Protein AF-A0A0G1G5S0-F1 (afdb_monomer_lite)

Structure (mmCIF, N/CA/C/O backbone):
data_AF-A0A0G1G5S0-F1
#
_entry.id   AF-A0A0G1G5S0-F1
#
loop_
_atom_site.group_PDB
_atom_site.id
_atom_site.type_symbol
_atom_site.label_atom_id
_atom_site.label_alt_id
_atom_site.label_comp_id
_atom_site.label_asym_id
_atom_site.label_entity_id
_atom_site.label_seq_id
_atom_site.pdbx_PDB_ins_code
_atom_site.Cartn_x
_atom_site.Cartn_y
_atom_site.Cartn_z
_atom_site.occupancy
_atom_site.B_iso_or_equiv
_atom_site.auth_seq_id
_atom_site.auth_comp_id
_atom_site.auth_asym_id
_atom_site.auth_atom_id
_atom_site.pdbx_PDB_model_num
ATOM 1 N N . MET A 1 1 ? -35.849 -24.603 36.287 1.00 41.34 1 MET A N 1
ATOM 2 C CA . MET A 1 1 ? -35.780 -24.611 34.812 1.00 41.34 1 MET A CA 1
ATOM 3 C C . MET A 1 1 ? -34.800 -23.533 34.428 1.00 41.34 1 MET A C 1
ATOM 5 O O . MET A 1 1 ? -35.128 -22.355 34.501 1.00 41.34 1 MET A O 1
ATOM 9 N N . ASP A 1 2 ? -33.572 -23.962 34.174 1.00 37.56 2 ASP A N 1
ATOM 10 C CA . ASP A 1 2 ? -32.436 -23.097 33.902 1.00 37.56 2 ASP A CA 1
ATOM 11 C C . ASP A 1 2 ? -32.645 -22.363 32.582 1.00 37.56 2 ASP A C 1
ATOM 13 O O . ASP A 1 2 ? -32.842 -22.968 31.527 1.00 37.56 2 ASP A O 1
ATOM 17 N N . THR A 1 3 ? -32.636 -21.037 32.652 1.00 40.44 3 THR A N 1
ATOM 18 C CA . THR A 1 3 ? -32.554 -20.186 31.474 1.00 40.44 3 THR A CA 1
ATOM 19 C C . THR A 1 3 ? -31.203 -20.450 30.804 1.00 40.44 3 THR A C 1
ATOM 21 O O . THR A 1 3 ? -30.165 -20.325 31.459 1.00 40.44 3 THR A O 1
ATOM 24 N N . PRO A 1 4 ? -31.161 -20.836 29.517 1.00 46.16 4 PRO A N 1
ATOM 25 C CA . PRO A 1 4 ? -29.892 -21.026 28.840 1.00 46.16 4 PRO A CA 1
ATOM 26 C C . PRO A 1 4 ? -29.167 -19.680 28.802 1.00 46.16 4 PRO A C 1
ATOM 28 O O . PRO A 1 4 ? -29.681 -18.672 28.311 1.00 46.16 4 PRO A O 1
ATOM 31 N N . SER A 1 5 ? -27.978 -19.671 29.394 1.00 41.88 5 SER A N 1
ATOM 32 C CA . SER A 1 5 ? -27.104 -18.517 29.499 1.00 41.88 5 SER A CA 1
ATOM 33 C C . SER A 1 5 ? -26.796 -17.954 28.109 1.00 41.88 5 SER A C 1
ATOM 35 O O . SER A 1 5 ? -26.302 -18.647 27.217 1.00 41.88 5 SER A O 1
ATOM 37 N N . LEU A 1 6 ? -27.086 -16.662 27.930 1.00 38.62 6 LEU A N 1
ATOM 38 C CA . LEU A 1 6 ? -26.671 -15.852 26.786 1.00 38.62 6 LEU A CA 1
ATOM 39 C C . LEU A 1 6 ? -25.139 -15.790 26.730 1.00 38.62 6 LEU A C 1
ATOM 41 O O . LEU A 1 6 ? -24.506 -14.825 27.157 1.00 38.62 6 LEU A O 1
ATOM 45 N N . THR A 1 7 ? -24.523 -16.813 26.151 1.00 39.72 7 THR A N 1
ATOM 46 C CA . THR A 1 7 ? -23.168 -16.722 25.615 1.00 39.72 7 THR A CA 1
ATOM 47 C C . THR A 1 7 ? -23.240 -15.869 24.348 1.00 39.72 7 THR A C 1
ATOM 49 O O . THR A 1 7 ? -23.314 -16.356 23.225 1.00 39.72 7 THR A O 1
ATOM 52 N N . HIS A 1 8 ? -23.272 -14.544 24.534 1.00 40.69 8 HIS A N 1
ATOM 53 C CA . HIS A 1 8 ? -23.172 -13.539 23.475 1.00 40.69 8 HIS A CA 1
ATOM 54 C C . HIS A 1 8 ? -21.821 -13.692 22.755 1.00 40.69 8 HIS A C 1
ATOM 56 O O . HIS A 1 8 ? -20.843 -12.990 23.034 1.00 40.69 8 HIS A O 1
ATOM 62 N N . HIS A 1 9 ? -21.721 -14.644 21.830 1.00 44.31 9 HIS A N 1
ATOM 63 C CA . HIS A 1 9 ? -20.516 -14.786 21.043 1.00 44.31 9 HIS A CA 1
ATOM 64 C C . HIS A 1 9 ? -20.384 -13.574 20.115 1.00 44.31 9 HIS A C 1
ATOM 66 O O . HIS A 1 9 ? -21.213 -13.320 19.244 1.00 44.31 9 HIS A O 1
ATOM 72 N N . LYS A 1 10 ? -19.284 -12.844 20.316 1.00 57.44 10 LYS A N 1
ATOM 73 C CA . LYS A 1 10 ? -18.665 -11.851 19.425 1.00 57.44 10 LYS A CA 1
ATOM 74 C C . LYS A 1 10 ? -18.305 -12.467 18.056 1.00 57.44 10 LYS A C 1
ATOM 76 O O . LYS A 1 10 ? -17.135 -12.458 17.670 1.00 57.44 10 LYS A O 1
ATOM 81 N N . GLN A 1 11 ? -19.246 -13.087 17.352 1.00 66.56 11 GLN A N 1
ATOM 82 C CA . GLN A 1 11 ? -18.941 -13.798 16.114 1.00 66.56 11 GLN A CA 1
ATOM 83 C C . GLN A 1 11 ? -18.813 -12.793 14.975 1.00 66.56 11 GLN A C 1
ATOM 85 O O . GLN A 1 11 ? -19.792 -12.220 14.514 1.00 66.56 11 GLN A O 1
ATOM 90 N N . VAL A 1 12 ? -17.570 -12.563 14.561 1.00 77.94 12 VAL A N 1
ATOM 91 C CA . VAL A 1 12 ? -17.239 -11.932 13.279 1.00 77.94 12 VAL A CA 1
ATOM 92 C C . VAL A 1 12 ? -17.608 -12.922 12.171 1.00 77.94 12 VAL A C 1
ATOM 94 O O . VAL A 1 12 ? -17.385 -14.124 12.356 1.00 77.94 12 VAL A O 1
ATOM 97 N N . ILE A 1 13 ? -18.117 -12.445 11.030 1.00 84.06 13 ILE A N 1
ATOM 98 C CA . ILE A 1 13 ? -18.556 -13.287 9.899 1.00 84.06 13 ILE A CA 1
ATOM 99 C C . ILE A 1 13 ? -17.544 -14.415 9.612 1.00 84.06 13 ILE A C 1
ATOM 101 O O . ILE A 1 13 ? -16.327 -14.160 9.584 1.00 84.06 13 ILE A O 1
ATOM 105 N N . PRO A 1 14 ? -18.005 -15.666 9.397 1.00 90.12 14 PRO A N 1
ATOM 106 C CA . PRO A 1 14 ? -17.136 -16.778 9.032 1.00 90.12 14 PRO A CA 1
ATOM 107 C C . PRO A 1 14 ? -16.301 -16.464 7.793 1.00 90.12 14 PRO A C 1
ATOM 109 O O . PRO A 1 14 ? -16.791 -15.865 6.837 1.00 90.12 14 PRO A O 1
ATOM 112 N N . VAL A 1 15 ? -15.044 -16.908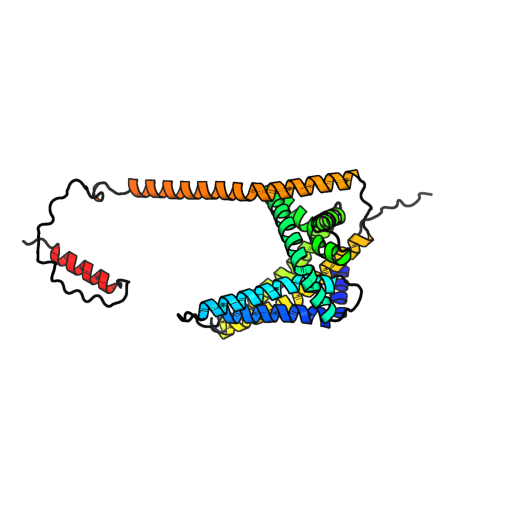 7.791 1.00 90.31 15 VAL A N 1
ATOM 113 C CA . VAL A 1 15 ? -14.072 -16.579 6.739 1.00 90.31 15 VAL A CA 1
ATOM 114 C C . VAL A 1 15 ? -14.618 -16.898 5.343 1.00 90.31 15 VAL A C 1
ATOM 116 O O . VAL A 1 15 ? -14.665 -16.011 4.501 1.00 90.31 15 VAL A O 1
ATOM 119 N N . GLY A 1 16 ? -15.119 -18.114 5.100 1.00 88.69 16 GLY A N 1
ATOM 120 C CA . GLY A 1 16 ? -15.645 -18.490 3.779 1.00 88.69 16 GLY A CA 1
ATOM 121 C C . GLY A 1 16 ? -16.805 -17.605 3.303 1.00 88.69 16 GLY A C 1
ATOM 122 O O . GLY A 1 16 ? -16.865 -17.217 2.135 1.00 88.69 16 GLY A O 1
ATOM 123 N N . THR A 1 17 ? -17.691 -17.208 4.220 1.00 92.50 17 THR A N 1
ATOM 124 C CA . THR A 1 17 ? -18.787 -16.279 3.922 1.00 92.50 17 THR A CA 1
ATOM 125 C C . THR A 1 17 ? -18.252 -14.895 3.569 1.00 92.50 17 THR A C 1
ATOM 127 O O . THR A 1 17 ? -18.734 -14.293 2.613 1.00 92.50 17 THR A O 1
ATOM 130 N N . LEU A 1 18 ? -17.222 -14.415 4.271 1.00 93.88 18 LEU A N 1
ATOM 131 C CA . LEU A 1 18 ? -16.607 -13.114 4.008 1.00 93.88 18 LEU A CA 1
ATOM 132 C C . LEU A 1 18 ? -16.014 -13.037 2.592 1.00 93.88 18 LEU A C 1
ATOM 134 O O . LEU A 1 18 ? -16.297 -12.081 1.875 1.00 93.88 18 LEU A O 1
ATOM 138 N N . PHE A 1 19 ? -15.288 -14.069 2.145 1.00 95.00 19 PHE A N 1
ATOM 139 C CA . PHE A 1 19 ? -14.775 -14.153 0.766 1.00 95.00 19 PHE A CA 1
ATOM 140 C C . PHE A 1 19 ? -15.915 -14.127 -0.265 1.00 95.00 19 PHE A C 1
ATOM 142 O O . PHE A 1 19 ? -15.880 -13.366 -1.233 1.00 95.00 19 PHE A O 1
ATOM 149 N N . LYS A 1 20 ? -16.975 -14.914 -0.035 1.00 95.75 20 LYS A N 1
ATOM 150 C CA . LYS A 1 20 ? -18.129 -14.998 -0.945 1.00 95.75 20 LYS A CA 1
ATOM 151 C C . LYS A 1 20 ? -18.891 -13.674 -1.048 1.00 95.75 20 LYS A C 1
ATOM 153 O O . LYS A 1 20 ? -19.312 -13.288 -2.140 1.00 95.75 20 LYS A O 1
ATOM 158 N N . VAL A 1 21 ? -19.089 -12.988 0.076 1.00 94.81 21 VAL A N 1
ATOM 159 C CA . VAL A 1 21 ? -19.785 -11.695 0.121 1.00 94.81 21 VAL A CA 1
ATOM 160 C C . VAL A 1 21 ? -18.918 -10.600 -0.507 1.00 94.81 21 VAL A C 1
ATOM 162 O O . VAL A 1 21 ? -19.424 -9.850 -1.340 1.00 94.81 21 VAL A O 1
ATOM 165 N N . ALA A 1 22 ? -17.613 -10.570 -0.221 1.00 95.69 22 ALA A N 1
ATOM 166 C CA . ALA A 1 22 ? -16.672 -9.639 -0.847 1.00 95.69 22 ALA A CA 1
ATOM 167 C C . ALA A 1 22 ? -16.634 -9.798 -2.376 1.00 95.69 22 ALA A C 1
ATOM 169 O O . ALA A 1 22 ? -16.747 -8.812 -3.108 1.00 95.69 22 ALA A O 1
ATOM 170 N N . TYR A 1 23 ? -16.572 -11.040 -2.870 1.00 96.44 23 TYR A N 1
ATOM 171 C CA . TYR A 1 23 ? -16.649 -11.334 -4.303 1.00 96.44 23 TYR A CA 1
ATOM 172 C C . TYR A 1 23 ? -17.975 -10.868 -4.914 1.00 96.44 23 TYR A C 1
ATOM 174 O O . TYR A 1 23 ? -17.988 -10.248 -5.977 1.00 96.44 23 TYR A O 1
ATOM 182 N N . ARG A 1 24 ? -19.103 -11.113 -4.232 1.00 95.88 24 ARG A N 1
ATOM 183 C CA . ARG A 1 24 ? -20.420 -10.643 -4.682 1.00 95.88 24 ARG A CA 1
ATOM 184 C C . ARG A 1 24 ? -20.469 -9.119 -4.772 1.00 95.88 24 ARG A C 1
ATOM 186 O O . ARG A 1 24 ? -20.963 -8.599 -5.769 1.00 95.88 24 ARG A O 1
ATOM 193 N N . ARG A 1 25 ? -19.937 -8.406 -3.775 1.00 95.00 25 ARG A N 1
ATOM 194 C CA . ARG A 1 25 ? -19.854 -6.940 -3.790 1.00 95.00 25 ARG A CA 1
ATOM 195 C C . ARG A 1 25 ? -19.022 -6.444 -4.970 1.00 95.00 25 ARG A C 1
ATOM 197 O O . ARG A 1 25 ? -19.488 -5.579 -5.709 1.00 95.00 25 ARG A O 1
ATOM 204 N N . MET A 1 26 ? -17.845 -7.030 -5.189 1.00 95.88 26 MET A N 1
ATOM 205 C CA . MET A 1 26 ? -16.991 -6.701 -6.331 1.00 95.88 26 MET A CA 1
ATOM 206 C C . MET A 1 26 ? -17.716 -6.950 -7.659 1.00 95.88 26 MET A C 1
ATOM 208 O O . MET A 1 26 ? -17.728 -6.072 -8.515 1.00 95.88 26 MET A O 1
ATOM 212 N N . LYS A 1 27 ? -18.382 -8.103 -7.816 1.00 95.62 27 LYS A N 1
ATOM 213 C CA . LYS A 1 27 ? -19.147 -8.451 -9.025 1.00 95.62 27 LYS A CA 1
ATOM 214 C C . LYS A 1 27 ? -20.281 -7.461 -9.290 1.00 95.62 27 LYS A C 1
ATOM 216 O O . LYS A 1 27 ? -20.438 -7.001 -10.417 1.00 95.62 27 LYS A O 1
ATOM 221 N N . ASN A 1 28 ? -21.034 -7.092 -8.256 1.00 94.19 28 ASN A N 1
ATOM 222 C CA . ASN A 1 28 ? -22.139 -6.138 -8.373 1.00 94.19 28 ASN A CA 1
ATOM 223 C C . ASN A 1 28 ? -21.665 -4.739 -8.800 1.00 94.19 28 ASN A C 1
ATOM 225 O O . ASN A 1 28 ? -22.429 -3.988 -9.399 1.00 94.19 28 ASN A O 1
ATOM 229 N N . ARG A 1 29 ? -20.398 -4.404 -8.531 1.00 94.00 29 ARG A N 1
ATOM 230 C CA . ARG A 1 29 ? -19.788 -3.096 -8.823 1.00 94.00 29 ARG A CA 1
ATOM 231 C C . ARG A 1 29 ? -18.631 -3.175 -9.804 1.00 94.00 29 ARG A C 1
ATOM 233 O O . ARG A 1 29 ? -17.824 -2.249 -9.883 1.00 94.00 29 ARG A O 1
ATOM 240 N N . ALA A 1 30 ? -18.581 -4.261 -10.572 1.00 94.31 30 ALA A N 1
ATOM 241 C CA . ALA A 1 30 ? -17.471 -4.581 -11.451 1.00 94.31 30 ALA A CA 1
ATOM 242 C C . ALA A 1 30 ? -17.162 -3.412 -12.393 1.00 94.31 30 ALA A C 1
ATOM 244 O O . ALA A 1 30 ? -16.024 -2.970 -12.459 1.00 94.31 30 ALA A O 1
ATOM 245 N N . LYS A 1 31 ? -18.183 -2.834 -13.038 1.00 94.31 31 LYS A N 1
ATOM 246 C CA . LYS A 1 31 ? -18.001 -1.729 -13.995 1.00 94.31 31 LYS A CA 1
ATOM 247 C C . LYS A 1 31 ? -17.217 -0.556 -13.399 1.00 94.31 31 LYS A C 1
ATOM 249 O O . LYS A 1 31 ? -16.221 -0.138 -13.973 1.00 94.31 31 LYS A O 1
ATOM 254 N N . THR A 1 32 ? -17.640 -0.046 -12.243 1.00 95.19 32 THR A N 1
ATOM 255 C CA . THR A 1 32 ? -17.003 1.122 -11.618 1.00 95.19 32 THR A CA 1
ATOM 256 C C . THR A 1 32 ? -15.635 0.775 -11.029 1.00 95.19 32 THR A C 1
ATOM 258 O O . THR A 1 32 ? -14.676 1.516 -11.235 1.00 95.19 32 THR A O 1
ATOM 261 N N . LEU A 1 33 ? -15.525 -0.357 -10.329 1.00 96.12 33 LEU A N 1
ATOM 262 C CA . LEU A 1 33 ? -14.285 -0.760 -9.663 1.00 96.12 33 LEU A CA 1
ATOM 263 C C . LEU A 1 33 ? -13.186 -1.150 -10.661 1.00 96.12 33 LEU A C 1
ATOM 265 O O . LEU A 1 33 ? -12.059 -0.679 -10.524 1.00 96.12 33 LEU A O 1
ATOM 269 N N . PHE A 1 34 ? -13.510 -1.944 -11.687 1.00 96.56 34 PHE A N 1
ATOM 270 C CA . PHE A 1 34 ? -12.554 -2.323 -12.730 1.00 96.56 34 PHE A CA 1
ATOM 271 C C . PHE A 1 34 ? -12.207 -1.163 -13.661 1.00 96.56 34 PHE A C 1
ATOM 273 O O . PHE A 1 34 ? -11.095 -1.141 -14.169 1.00 96.56 34 PHE A O 1
ATOM 280 N N . ALA A 1 35 ? -13.085 -0.172 -13.855 1.00 96.88 35 ALA A N 1
ATOM 281 C CA . ALA A 1 35 ? -12.713 1.035 -14.596 1.00 96.88 35 ALA A CA 1
ATOM 282 C C . ALA A 1 35 ? -11.607 1.822 -13.871 1.00 96.88 35 ALA A C 1
ATOM 284 O O . ALA A 1 35 ? -10.605 2.182 -14.480 1.00 96.88 35 ALA A O 1
ATOM 285 N N . ILE A 1 36 ? -11.747 2.044 -12.558 1.00 97.25 36 ILE A N 1
ATOM 286 C CA . ILE A 1 36 ? -10.732 2.753 -11.758 1.00 97.25 36 ILE A CA 1
ATOM 287 C C . ILE A 1 36 ? -9.447 1.923 -11.653 1.00 97.25 36 ILE A C 1
ATOM 289 O O . ILE A 1 36 ? -8.356 2.438 -11.899 1.00 97.25 36 ILE A O 1
ATOM 293 N N . ALA A 1 37 ? -9.571 0.633 -11.327 1.00 97.25 37 ALA A N 1
ATOM 294 C CA . ALA A 1 37 ? -8.426 -0.268 -11.239 1.00 97.25 37 ALA A CA 1
ATOM 295 C C . ALA A 1 37 ? -7.729 -0.447 -12.600 1.00 97.25 37 ALA A C 1
ATOM 297 O O . ALA A 1 37 ? -6.510 -0.558 -12.639 1.00 97.25 37 ALA A O 1
ATOM 298 N N . GLY A 1 38 ? -8.474 -0.401 -13.708 1.00 97.62 38 GLY A N 1
ATOM 299 C CA . GLY A 1 38 ? -7.955 -0.447 -15.075 1.00 97.62 38 GLY A CA 1
ATOM 300 C C . GLY A 1 38 ? -7.120 0.766 -15.442 1.00 97.62 38 GLY A C 1
ATOM 301 O O . GLY A 1 38 ? -6.047 0.600 -16.008 1.00 97.62 38 GLY A O 1
ATOM 302 N N . ILE A 1 39 ? -7.548 1.970 -15.052 1.00 97.69 39 ILE A N 1
ATOM 303 C CA . ILE A 1 39 ? -6.744 3.187 -15.241 1.00 97.69 39 ILE A CA 1
ATOM 304 C C . ILE A 1 39 ? -5.422 3.078 -14.468 1.00 97.69 39 ILE A C 1
ATOM 306 O O . ILE A 1 39 ? -4.366 3.392 -15.013 1.00 97.69 39 ILE A O 1
ATOM 310 N N . TYR A 1 40 ? -5.459 2.592 -13.224 1.00 97.44 40 TYR A N 1
ATOM 311 C CA . TYR A 1 40 ? -4.245 2.408 -12.426 1.00 97.44 40 TYR A CA 1
ATOM 312 C C . TYR A 1 40 ? -3.327 1.308 -12.982 1.00 97.44 40 TYR A C 1
ATOM 314 O O . TYR A 1 40 ? -2.123 1.521 -13.108 1.00 97.44 40 TYR A O 1
ATOM 322 N N . ALA A 1 41 ? -3.887 0.161 -13.371 1.00 97.50 41 ALA A N 1
ATOM 323 C CA . ALA A 1 41 ? -3.142 -0.936 -13.980 1.00 97.50 41 ALA A CA 1
ATOM 324 C C . ALA A 1 41 ? -2.490 -0.512 -15.302 1.00 97.50 41 ALA A C 1
ATOM 326 O O . ALA A 1 41 ? -1.317 -0.799 -15.519 1.00 97.50 41 ALA A O 1
ATOM 327 N N . LEU A 1 42 ? -3.214 0.223 -16.153 1.00 97.56 42 LEU A N 1
ATOM 328 C CA . LEU A 1 42 ? -2.674 0.770 -17.395 1.00 97.56 42 LEU A CA 1
ATOM 329 C C . LEU A 1 42 ? -1.523 1.741 -17.119 1.00 97.56 42 LEU A C 1
ATOM 331 O O . LEU A 1 42 ? -0.480 1.632 -17.754 1.00 97.56 42 LEU A O 1
ATOM 335 N N . ALA A 1 43 ? -1.681 2.650 -16.153 1.00 97.19 43 ALA A N 1
ATOM 336 C CA . ALA A 1 43 ? -0.618 3.573 -15.765 1.00 97.19 43 ALA A CA 1
ATOM 337 C C . ALA A 1 43 ? 0.639 2.834 -15.283 1.00 97.19 43 ALA A C 1
ATOM 339 O O . ALA A 1 43 ? 1.744 3.227 -15.645 1.00 97.19 43 ALA A O 1
ATOM 340 N N . LEU A 1 44 ? 0.479 1.748 -14.518 1.00 96.12 44 LEU A N 1
ATOM 341 C CA . LEU A 1 44 ? 1.604 0.927 -14.073 1.00 96.12 44 LEU A CA 1
ATOM 342 C C . LEU A 1 44 ? 2.269 0.166 -15.229 1.00 96.12 44 LEU A C 1
ATOM 344 O O . LEU A 1 44 ? 3.494 0.124 -15.288 1.00 96.12 44 LEU A O 1
ATOM 348 N N . ILE A 1 45 ? 1.489 -0.419 -16.144 1.00 95.94 45 ILE A N 1
ATOM 349 C CA . ILE A 1 45 ? 2.029 -1.118 -17.322 1.00 95.94 45 ILE A CA 1
ATOM 350 C C . ILE A 1 45 ? 2.844 -0.141 -18.169 1.00 95.94 45 ILE A C 1
ATOM 352 O O . ILE A 1 45 ? 3.982 -0.437 -18.521 1.00 95.94 45 ILE A O 1
ATOM 356 N N . LEU A 1 46 ? 2.283 1.037 -18.461 1.00 95.69 46 LEU A N 1
ATOM 357 C CA . LEU A 1 46 ? 2.985 2.078 -19.206 1.00 95.69 46 LEU A CA 1
ATOM 358 C C . LEU A 1 46 ? 4.254 2.510 -18.471 1.00 95.69 46 LEU A C 1
ATOM 360 O O . LEU A 1 46 ? 5.305 2.588 -19.095 1.00 95.69 46 LEU A O 1
ATOM 364 N N . PHE A 1 47 ? 4.182 2.722 -17.156 1.00 95.62 47 PHE A N 1
ATOM 365 C CA . PHE A 1 47 ? 5.352 3.050 -16.347 1.00 95.62 47 PHE A CA 1
ATOM 366 C C . PHE A 1 47 ? 6.458 1.992 -16.486 1.00 95.62 47 PHE A C 1
ATOM 368 O O . PHE A 1 47 ? 7.570 2.348 -16.861 1.00 95.62 47 PHE A O 1
ATOM 375 N N . GLY A 1 48 ? 6.146 0.707 -16.286 1.00 93.75 48 GLY A N 1
ATOM 376 C CA . GLY A 1 48 ? 7.127 -0.380 -16.394 1.00 93.75 48 GLY A CA 1
ATOM 377 C C . GLY A 1 48 ? 7.721 -0.531 -17.798 1.00 93.75 48 GLY A C 1
ATOM 378 O O . GLY A 1 48 ? 8.926 -0.714 -17.948 1.00 93.75 48 GLY A O 1
ATOM 379 N N . ILE A 1 49 ? 6.908 -0.377 -18.850 1.00 93.06 49 ILE A N 1
ATOM 380 C CA . ILE A 1 49 ? 7.414 -0.370 -20.232 1.00 93.06 49 ILE A CA 1
ATOM 381 C C . ILE A 1 49 ? 8.392 0.799 -20.421 1.00 93.06 49 ILE A C 1
ATOM 383 O O . ILE A 1 49 ? 9.495 0.617 -20.932 1.00 93.06 49 ILE A O 1
ATOM 387 N N . PHE A 1 50 ? 8.036 2.003 -19.982 1.00 93.38 50 PHE A N 1
ATOM 388 C CA . PHE A 1 50 ? 8.906 3.162 -20.157 1.00 93.38 50 PHE A CA 1
ATOM 389 C C . PHE A 1 50 ? 10.217 3.072 -19.366 1.00 93.38 50 PHE A C 1
ATOM 391 O O . PHE A 1 50 ? 11.235 3.534 -19.873 1.00 93.38 50 PHE A O 1
ATOM 398 N N . THR A 1 51 ? 10.223 2.491 -18.161 1.00 91.44 51 THR A N 1
ATOM 399 C CA . THR A 1 51 ? 11.444 2.400 -17.341 1.00 91.44 51 THR A CA 1
ATOM 400 C C . THR A 1 51 ? 12.366 1.256 -17.742 1.00 91.44 51 THR A C 1
ATOM 402 O O . THR A 1 51 ? 13.586 1.415 -17.667 1.00 91.44 51 THR A O 1
ATOM 405 N N . ASP A 1 52 ? 11.802 0.121 -18.167 1.00 90.44 52 ASP A N 1
ATOM 406 C CA . ASP A 1 52 ? 12.562 -1.131 -18.268 1.00 90.44 52 ASP A CA 1
ATOM 407 C C . ASP A 1 52 ? 12.789 -1.587 -19.714 1.00 90.44 52 ASP A C 1
ATOM 409 O O . ASP A 1 52 ? 13.736 -2.340 -19.981 1.00 90.44 52 ASP A O 1
ATOM 413 N N . VAL A 1 53 ? 11.925 -1.161 -20.644 1.00 89.06 53 VAL A N 1
ATOM 414 C CA . VAL A 1 53 ? 11.946 -1.589 -22.053 1.00 89.06 53 VAL A CA 1
ATOM 415 C C . VAL A 1 53 ? 12.598 -0.555 -22.958 1.00 89.06 53 VAL A C 1
ATOM 417 O O . VAL A 1 53 ? 13.355 -0.925 -23.855 1.00 89.06 53 VAL A O 1
ATOM 420 N N . ILE A 1 54 ? 12.297 0.727 -22.757 1.00 87.69 54 ILE A N 1
ATOM 421 C CA . ILE A 1 54 ? 12.832 1.778 -23.621 1.00 87.69 54 ILE A CA 1
ATOM 422 C C . ILE A 1 54 ? 14.329 1.950 -23.322 1.00 87.69 54 ILE A C 1
ATOM 424 O O . ILE A 1 54 ? 14.691 2.186 -22.166 1.00 87.69 54 ILE A O 1
ATOM 428 N N . PRO A 1 55 ? 15.215 1.840 -24.333 1.00 87.00 55 PRO A N 1
ATOM 429 C CA . PRO A 1 55 ? 16.642 2.039 -24.134 1.00 87.00 55 PRO A CA 1
ATOM 430 C C . PRO A 1 55 ? 16.914 3.424 -23.553 1.00 87.00 55 PRO A C 1
ATOM 432 O O . PRO A 1 55 ? 16.394 4.432 -24.041 1.00 87.00 55 PRO A O 1
ATOM 435 N N . LYS A 1 56 ? 17.760 3.480 -22.524 1.00 90.25 56 LYS A N 1
ATOM 436 C CA . LYS A 1 56 ? 18.220 4.748 -21.959 1.00 90.25 56 LYS A CA 1
ATOM 437 C C . LYS A 1 56 ? 19.074 5.443 -23.015 1.00 90.25 56 LYS A C 1
ATOM 439 O O . LYS A 1 56 ? 20.115 4.922 -23.404 1.00 90.25 56 LYS A O 1
ATOM 444 N N . THR A 1 57 ? 18.620 6.593 -23.500 1.00 89.81 57 THR A N 1
ATOM 445 C CA . THR A 1 57 ? 19.410 7.430 -24.409 1.00 89.81 57 THR A CA 1
ATOM 446 C C . THR A 1 57 ? 20.125 8.511 -23.605 1.00 89.81 57 THR A C 1
ATOM 448 O O . THR A 1 57 ? 19.586 9.012 -22.621 1.00 89.81 57 THR A O 1
ATOM 451 N N . ASN A 1 58 ? 21.307 8.937 -24.055 1.00 85.19 58 ASN A N 1
ATOM 452 C CA . ASN A 1 58 ? 22.046 10.053 -23.441 1.00 85.19 58 ASN A CA 1
ATOM 453 C C . ASN A 1 58 ? 21.435 11.429 -23.773 1.00 85.19 58 ASN A C 1
ATOM 455 O O . ASN A 1 58 ? 22.045 12.467 -23.528 1.00 85.19 58 ASN A O 1
ATOM 459 N N . SER A 1 59 ? 20.236 11.461 -24.363 1.00 91.94 59 SER A N 1
ATOM 460 C CA . SER A 1 59 ? 19.554 12.710 -24.679 1.00 91.94 59 SER A CA 1
ATOM 461 C C . SER A 1 59 ? 19.087 13.404 -23.398 1.00 91.94 59 SER A C 1
ATOM 463 O O . SER A 1 59 ? 18.521 12.776 -22.502 1.00 91.94 59 SER A O 1
ATOM 465 N N . ALA A 1 60 ? 19.236 14.729 -23.341 1.00 90.06 60 ALA A N 1
ATOM 466 C CA . ALA A 1 60 ? 18.715 15.536 -22.236 1.00 90.06 60 ALA A CA 1
ATOM 467 C C . ALA A 1 60 ? 17.178 15.438 -22.083 1.00 90.06 60 ALA A C 1
ATOM 469 O O . ALA A 1 60 ? 16.634 15.783 -21.037 1.00 90.06 60 ALA A O 1
ATOM 470 N N . LEU A 1 61 ? 16.467 14.938 -23.102 1.00 91.12 61 LEU A N 1
ATOM 471 C CA . LEU A 1 61 ? 15.012 14.765 -23.089 1.00 91.12 61 LEU A CA 1
ATOM 472 C C . LEU A 1 61 ? 14.557 13.520 -22.317 1.00 91.12 61 LEU A C 1
ATOM 474 O O . LEU A 1 61 ? 13.483 13.542 -21.717 1.00 91.12 61 LEU A O 1
ATOM 478 N N . TYR A 1 62 ? 15.361 12.453 -22.287 1.00 91.38 62 TYR A N 1
ATOM 479 C CA . TYR A 1 62 ? 15.021 11.215 -21.581 1.00 91.38 62 TYR A CA 1
ATOM 480 C C . TYR A 1 62 ? 14.686 11.427 -20.085 1.00 91.38 62 TYR A C 1
ATOM 482 O O . TYR A 1 62 ? 13.600 11.012 -19.662 1.00 91.38 62 TYR A O 1
ATOM 490 N N . PRO A 1 63 ? 15.523 12.112 -19.272 1.00 92.00 63 PRO A N 1
ATOM 491 C CA . PRO A 1 63 ? 15.205 12.354 -17.863 1.00 92.00 63 PRO A CA 1
ATOM 492 C C . PRO A 1 63 ? 13.986 13.271 -17.664 1.00 92.00 63 PRO A C 1
ATOM 494 O O . PRO A 1 63 ? 13.297 13.169 -16.654 1.00 92.00 63 PRO A O 1
ATOM 497 N N . LEU A 1 64 ? 13.664 14.147 -18.617 1.00 93.50 64 LEU A N 1
ATOM 498 C CA . LEU A 1 64 ? 12.458 14.972 -18.528 1.00 93.50 64 LEU A CA 1
ATOM 499 C C . LEU A 1 64 ? 11.194 14.130 -18.754 1.00 93.50 64 LEU A C 1
ATOM 501 O O . LEU A 1 64 ? 10.236 14.226 -17.986 1.00 93.50 64 LEU A O 1
ATOM 505 N N . VAL A 1 65 ? 11.207 13.253 -19.762 1.00 93.56 65 VAL A N 1
ATOM 506 C CA . VAL A 1 65 ? 10.086 12.347 -20.056 1.00 93.56 65 VAL A CA 1
ATOM 507 C C . VAL A 1 65 ? 9.842 11.376 -18.898 1.00 93.56 65 VAL A C 1
ATOM 509 O O . VAL A 1 65 ? 8.695 11.212 -18.484 1.00 93.56 65 VAL A O 1
ATOM 512 N N . ILE A 1 66 ? 10.894 10.781 -18.321 1.00 93.25 66 ILE A N 1
ATOM 513 C CA . ILE A 1 66 ? 10.728 9.829 -17.209 1.00 93.25 66 ILE A CA 1
ATOM 514 C C . ILE A 1 66 ? 10.131 10.504 -15.967 1.00 93.25 66 ILE A C 1
ATOM 516 O O . ILE A 1 66 ? 9.259 9.926 -15.320 1.00 93.25 66 ILE A O 1
ATOM 520 N N . VAL A 1 67 ? 10.521 11.751 -15.673 1.00 95.12 67 VAL A N 1
ATOM 521 C CA . VAL A 1 67 ? 9.948 12.536 -14.569 1.00 95.12 67 VAL A CA 1
ATOM 522 C C . VAL A 1 67 ? 8.462 12.805 -14.807 1.00 95.12 67 VAL A C 1
ATOM 524 O O . VAL A 1 67 ? 7.660 12.619 -13.893 1.00 95.12 67 VAL A O 1
ATOM 527 N N . ILE A 1 68 ? 8.064 13.176 -16.028 1.00 96.19 68 ILE A N 1
ATOM 528 C CA . ILE A 1 68 ? 6.650 13.398 -16.372 1.00 96.19 68 ILE A CA 1
ATOM 529 C C . ILE A 1 68 ? 5.833 12.116 -16.183 1.00 96.19 68 ILE A C 1
ATOM 531 O O . ILE A 1 68 ? 4.779 12.146 -15.548 1.00 96.19 68 ILE A O 1
ATOM 535 N N . ILE A 1 69 ? 6.321 10.981 -16.686 1.00 96.00 69 ILE A N 1
ATOM 536 C CA . ILE A 1 69 ? 5.635 9.688 -16.553 1.00 96.00 69 ILE A CA 1
ATOM 537 C C . ILE A 1 69 ? 5.522 9.288 -15.081 1.00 96.00 69 ILE A C 1
ATOM 539 O O . ILE A 1 69 ? 4.463 8.832 -14.648 1.00 96.00 69 ILE A O 1
ATOM 543 N N . TYR A 1 70 ? 6.574 9.518 -14.293 1.00 96.31 70 TYR A N 1
ATOM 544 C CA . TYR A 1 70 ? 6.561 9.264 -12.857 1.00 96.31 70 TYR A CA 1
ATOM 545 C C . TYR A 1 70 ? 5.506 10.119 -12.143 1.00 96.31 70 TYR A C 1
ATOM 547 O O . TYR A 1 70 ? 4.722 9.597 -11.353 1.00 96.31 70 TYR A O 1
ATOM 555 N N . ILE A 1 71 ? 5.413 11.414 -12.466 1.00 97.31 71 ILE A N 1
ATOM 556 C CA . ILE A 1 71 ? 4.384 12.310 -11.918 1.00 97.31 71 ILE A CA 1
ATOM 557 C C . ILE A 1 71 ? 2.981 11.818 -12.290 1.00 97.31 71 ILE A C 1
ATOM 559 O O . ILE A 1 71 ? 2.115 11.746 -11.419 1.00 97.31 71 ILE A O 1
ATOM 563 N N . ILE A 1 72 ? 2.749 11.435 -13.550 1.00 97.25 72 ILE A N 1
ATOM 564 C CA . ILE A 1 72 ? 1.455 10.901 -14.002 1.00 97.25 72 ILE A CA 1
ATOM 565 C C . ILE A 1 72 ? 1.096 9.633 -13.218 1.00 97.25 72 ILE A C 1
ATOM 567 O O . ILE A 1 72 ? -0.011 9.532 -12.684 1.00 97.25 72 ILE A O 1
ATOM 571 N N . TYR A 1 73 ? 2.034 8.691 -13.097 1.00 96.69 73 TYR A N 1
ATOM 572 C CA . TYR A 1 73 ? 1.845 7.462 -12.330 1.00 96.69 73 TYR A CA 1
ATOM 573 C C . TYR A 1 73 ? 1.508 7.753 -10.859 1.00 96.69 73 TYR A C 1
ATOM 575 O O . TYR A 1 73 ? 0.546 7.194 -10.325 1.00 96.69 73 TYR A O 1
ATOM 583 N N . LEU A 1 74 ? 2.232 8.677 -10.218 1.00 95.94 74 LEU A N 1
ATOM 584 C CA . LEU A 1 74 ? 1.972 9.081 -8.836 1.00 95.94 74 LEU A CA 1
ATOM 585 C C . LEU A 1 74 ? 0.593 9.721 -8.664 1.00 95.94 74 LEU A C 1
ATOM 587 O O . LEU A 1 74 ? -0.116 9.382 -7.717 1.00 95.94 74 LEU A O 1
ATOM 591 N N . VAL A 1 75 ? 0.185 10.611 -9.571 1.00 96.44 75 VAL A N 1
ATOM 592 C CA . VAL A 1 75 ? -1.134 11.260 -9.522 1.00 96.44 75 VAL A CA 1
ATOM 593 C C . VAL A 1 75 ? -2.252 10.226 -9.664 1.00 96.44 75 VAL A C 1
ATOM 595 O O . VAL A 1 75 ? -3.211 10.247 -8.888 1.00 96.44 75 VAL A O 1
ATOM 598 N N . ILE A 1 76 ? -2.119 9.282 -10.601 1.00 97.06 76 ILE A N 1
ATOM 599 C CA . ILE A 1 76 ? -3.110 8.216 -10.799 1.00 97.06 76 ILE A CA 1
ATOM 600 C C . ILE A 1 76 ? -3.153 7.286 -9.583 1.00 97.06 76 ILE A C 1
ATOM 602 O O . ILE A 1 76 ? -4.242 6.981 -9.097 1.00 97.06 76 ILE A O 1
ATOM 606 N N . GLY A 1 77 ? -2.003 6.861 -9.055 1.00 94.50 77 GLY A N 1
ATOM 607 C CA . GLY A 1 77 ? -1.937 6.002 -7.869 1.00 94.50 77 GLY A CA 1
ATOM 608 C C . GLY A 1 77 ? -2.523 6.665 -6.624 1.00 94.50 77 GLY A C 1
ATOM 609 O O . GLY A 1 77 ? -3.286 6.044 -5.880 1.00 94.50 77 GLY A O 1
ATOM 610 N N . TRP A 1 78 ? -2.239 7.954 -6.437 1.00 94.38 78 TRP A N 1
ATOM 611 C CA . TRP A 1 78 ? -2.781 8.746 -5.338 1.00 94.38 78 TRP A CA 1
ATOM 612 C C . TRP A 1 78 ? -4.307 8.878 -5.432 1.00 94.38 78 TRP A C 1
ATOM 614 O O . TRP A 1 78 ? -5.012 8.746 -4.430 1.00 94.38 78 TRP A O 1
ATOM 624 N N . TRP A 1 79 ? -4.846 9.071 -6.632 1.00 97.06 79 TRP A N 1
ATOM 625 C CA . TRP A 1 79 ? -6.287 9.150 -6.853 1.00 97.06 79 TRP A CA 1
ATOM 626 C C . TRP A 1 79 ? -7.007 7.794 -6.733 1.00 97.06 79 TRP A C 1
ATOM 628 O O . TRP A 1 79 ? -8.094 7.716 -6.147 1.00 97.06 79 TRP A O 1
ATOM 638 N N . ALA A 1 80 ? -6.420 6.725 -7.277 1.00 96.94 80 ALA A N 1
ATOM 639 C CA . ALA A 1 80 ? -7.083 5.432 -7.424 1.00 96.94 80 ALA A CA 1
ATOM 640 C C . ALA A 1 80 ? -7.426 4.787 -6.074 1.00 96.94 80 ALA A C 1
ATOM 642 O O . ALA A 1 80 ? -8.527 4.262 -5.911 1.00 96.94 80 ALA A O 1
ATOM 643 N N . GLY A 1 81 ? -6.534 4.863 -5.081 1.00 94.75 81 GLY A N 1
ATOM 644 C CA . GLY A 1 81 ? -6.758 4.274 -3.754 1.00 94.75 81 GLY A CA 1
ATOM 645 C C . GLY A 1 81 ? -8.064 4.743 -3.083 1.00 94.75 81 GLY A C 1
ATOM 646 O O . GLY A 1 81 ? -8.956 3.922 -2.850 1.00 94.75 81 GLY A O 1
ATOM 647 N N . PRO A 1 82 ? -8.229 6.049 -2.803 1.00 96.38 82 PRO A N 1
ATOM 648 C CA . PRO A 1 82 ? -9.462 6.598 -2.238 1.00 96.38 82 PRO A CA 1
ATOM 649 C C . PRO A 1 82 ? -10.703 6.353 -3.104 1.00 96.38 82 PRO A C 1
ATOM 651 O O . PRO A 1 82 ? -11.781 6.114 -2.559 1.00 96.38 82 PRO A O 1
ATOM 654 N N . ALA A 1 83 ? -10.566 6.386 -4.434 1.00 97.19 83 ALA A N 1
ATOM 655 C CA . ALA A 1 83 ? -11.671 6.123 -5.354 1.00 97.19 83 ALA A CA 1
ATOM 656 C C . ALA A 1 83 ? -12.181 4.674 -5.231 1.00 97.19 83 ALA A C 1
ATOM 658 O O . ALA A 1 83 ? -13.385 4.445 -5.115 1.00 97.19 83 ALA A O 1
ATOM 659 N N . ILE A 1 84 ? -11.280 3.688 -5.184 1.00 97.12 84 ILE A N 1
ATOM 660 C CA . ILE A 1 84 ? -11.650 2.276 -5.002 1.00 97.12 84 ILE A CA 1
ATOM 661 C C . ILE A 1 84 ? -12.282 2.065 -3.619 1.00 97.12 84 ILE A C 1
ATOM 663 O O . ILE A 1 84 ? -13.271 1.341 -3.508 1.00 97.12 84 ILE A O 1
ATOM 667 N N . VAL A 1 85 ? -11.770 2.726 -2.574 1.00 97.06 85 VAL A N 1
ATOM 668 C CA . VAL A 1 85 ? -12.355 2.656 -1.224 1.00 97.06 85 VAL A CA 1
ATOM 669 C C . VAL A 1 85 ? -13.778 3.234 -1.189 1.00 97.06 85 VAL A C 1
ATOM 671 O O . VAL A 1 85 ? -14.667 2.588 -0.635 1.00 97.06 85 VAL A O 1
ATOM 674 N N . ASP A 1 86 ? -14.037 4.388 -1.819 1.00 96.56 86 ASP A N 1
ATOM 675 C CA . ASP A 1 86 ? -15.397 4.952 -1.951 1.00 96.56 86 ASP A CA 1
ATOM 676 C C . ASP A 1 86 ? -16.330 4.006 -2.714 1.00 96.56 86 ASP A C 1
ATOM 678 O O . ASP A 1 86 ? -17.420 3.687 -2.236 1.00 96.56 86 ASP A O 1
ATOM 682 N N . GLY A 1 87 ? -15.874 3.467 -3.848 1.00 95.44 87 GLY A N 1
ATOM 683 C CA . GLY A 1 87 ? -16.638 2.490 -4.623 1.00 95.44 87 GLY A CA 1
ATOM 684 C C . GLY A 1 87 ? -16.947 1.201 -3.850 1.00 95.44 87 GLY A C 1
ATOM 685 O O . GLY A 1 87 ? -18.028 0.626 -4.005 1.00 95.44 87 GLY A O 1
ATOM 686 N N . ALA A 1 88 ? -16.031 0.747 -2.991 1.00 95.81 88 ALA A N 1
ATOM 687 C CA . ALA A 1 88 ? -16.207 -0.454 -2.179 1.00 95.81 88 ALA A CA 1
ATOM 688 C C . ALA A 1 88 ? -17.159 -0.237 -0.988 1.00 95.81 88 ALA A C 1
ATOM 690 O O . ALA A 1 88 ? -17.948 -1.123 -0.663 1.00 95.81 88 ALA A O 1
ATOM 691 N N . ILE A 1 89 ? -17.126 0.929 -0.344 1.00 94.50 89 ILE A N 1
ATOM 692 C CA . ILE A 1 89 ? -17.854 1.183 0.916 1.00 94.50 89 ILE A CA 1
ATOM 693 C C . ILE A 1 89 ? -19.278 1.655 0.717 1.00 94.50 89 ILE A C 1
ATOM 695 O O . ILE A 1 89 ? -20.124 1.403 1.575 1.00 94.50 89 ILE A O 1
ATOM 699 N N . ARG A 1 90 ? -19.548 2.340 -0.395 1.00 89.62 90 ARG A N 1
ATOM 700 C CA . ARG A 1 90 ? -20.898 2.778 -0.750 1.00 89.62 90 ARG A CA 1
ATOM 701 C C . ARG A 1 90 ? -21.898 1.630 -0.653 1.00 89.62 90 ARG A C 1
ATOM 703 O O . ARG A 1 90 ? -21.511 0.467 -0.693 1.00 89.62 90 ARG A O 1
ATOM 710 N N . GLU A 1 91 ? -23.180 1.917 -0.511 1.00 83.75 91 GLU A N 1
ATOM 711 C CA . GLU A 1 91 ? -24.225 0.882 -0.580 1.00 83.75 91 GLU A CA 1
ATOM 712 C C . GLU A 1 91 ? -24.884 0.866 -1.967 1.00 83.75 91 GLU A C 1
ATOM 714 O O . GLU A 1 91 ? -25.266 -0.195 -2.461 1.00 83.75 91 GLU A O 1
ATOM 719 N N . ASP A 1 92 ? -24.871 2.007 -2.655 1.00 85.75 92 ASP A N 1
ATOM 720 C CA . ASP A 1 92 ? -25.397 2.221 -3.996 1.00 85.75 92 ASP A CA 1
ATOM 721 C C . ASP A 1 92 ? -24.425 1.796 -5.115 1.00 85.75 92 ASP A C 1
ATOM 723 O O . ASP A 1 92 ? -23.199 1.810 -4.971 1.00 85.75 92 ASP A O 1
ATOM 727 N N . ASN A 1 93 ? -24.982 1.441 -6.277 1.00 86.00 93 ASN A N 1
ATOM 728 C CA . ASN A 1 93 ? -24.222 1.181 -7.505 1.00 86.00 93 ASN A CA 1
ATOM 729 C C . ASN A 1 93 ? -23.893 2.501 -8.213 1.00 86.00 93 ASN A C 1
ATOM 731 O O . ASN A 1 93 ? -24.392 2.793 -9.300 1.00 86.00 93 ASN A O 1
ATOM 735 N N . ALA A 1 94 ? -23.074 3.317 -7.558 1.00 88.81 94 ALA A N 1
ATOM 736 C CA . ALA A 1 94 ? -22.725 4.638 -8.045 1.00 88.81 94 ALA A CA 1
ATOM 737 C C . ALA A 1 94 ? -22.005 4.600 -9.408 1.00 88.81 94 ALA A C 1
ATOM 739 O O . ALA A 1 94 ? -21.139 3.741 -9.635 1.00 88.81 94 ALA A O 1
ATOM 740 N N . PRO A 1 95 ? -22.302 5.559 -10.306 1.00 93.31 95 PRO A N 1
ATOM 741 C CA . PRO A 1 95 ? -21.614 5.664 -11.583 1.00 93.31 95 PRO A CA 1
ATOM 742 C C . PRO A 1 95 ? -20.139 6.027 -11.385 1.00 93.31 95 PRO A C 1
ATOM 744 O O . PRO A 1 95 ? -19.770 6.713 -10.426 1.00 93.31 95 PRO A O 1
ATOM 747 N N . PHE A 1 96 ? -19.309 5.620 -12.348 1.00 93.81 96 PHE A N 1
ATOM 748 C CA . PHE A 1 96 ? -17.865 5.867 -12.360 1.00 93.81 96 PHE A CA 1
ATOM 749 C C . PHE A 1 96 ? -17.497 7.328 -12.068 1.00 93.81 96 PHE A C 1
ATOM 751 O O . PHE A 1 96 ? -16.659 7.583 -11.209 1.00 93.81 96 PHE A O 1
ATOM 758 N N . SER A 1 97 ? -18.167 8.291 -12.708 1.00 93.31 97 SER A N 1
ATOM 759 C CA . SER A 1 97 ? -17.874 9.723 -12.556 1.00 93.31 97 SER A CA 1
ATOM 760 C C . SER A 1 97 ? -18.035 10.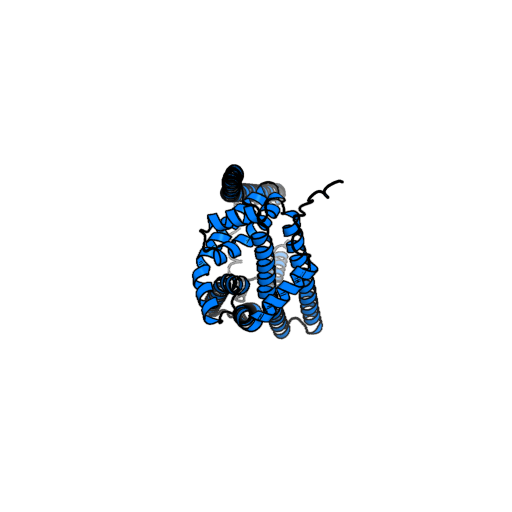227 -11.118 1.00 93.31 97 SER A C 1
ATOM 762 O O . SER A 1 97 ? -17.237 11.041 -10.651 1.00 93.31 97 SER A O 1
ATOM 764 N N . SER A 1 98 ? -19.031 9.718 -10.384 1.00 94.62 98 SER A N 1
ATOM 765 C CA . SER A 1 98 ? -19.243 10.078 -8.979 1.00 94.62 98 SER A CA 1
ATOM 766 C C . SER A 1 98 ? -18.099 9.573 -8.106 1.00 94.62 98 SER A C 1
ATOM 768 O O . SER A 1 98 ? -17.579 10.329 -7.288 1.00 94.62 98 SER A O 1
ATOM 770 N N . VAL A 1 99 ? -17.720 8.305 -8.277 1.00 95.19 99 VAL A N 1
ATOM 771 C CA . VAL A 1 99 ? -16.668 7.660 -7.480 1.00 95.19 99 VAL A CA 1
ATOM 772 C C . VAL A 1 99 ? -15.301 8.265 -7.806 1.00 95.19 99 VAL A C 1
ATOM 774 O O . VAL A 1 99 ? -14.532 8.587 -6.904 1.00 95.19 99 VAL A O 1
ATOM 777 N N . ALA A 1 100 ? -15.036 8.531 -9.086 1.00 95.38 100 ALA A N 1
ATOM 778 C CA . ALA A 1 100 ? -13.826 9.198 -9.549 1.00 95.38 100 ALA A CA 1
ATOM 779 C C . ALA A 1 100 ? -13.660 10.593 -8.930 1.00 95.38 100 ALA A C 1
ATOM 781 O O . ALA A 1 100 ? -12.614 10.910 -8.361 1.00 95.38 100 ALA A O 1
ATOM 782 N N . ARG A 1 101 ? -14.711 11.419 -8.975 1.00 96.06 101 ARG A N 1
ATOM 783 C CA . ARG A 1 101 ? -14.690 12.770 -8.399 1.00 96.06 101 ARG A CA 1
ATOM 784 C C . ARG A 1 101 ? -14.504 12.746 -6.880 1.00 96.06 101 ARG A C 1
ATOM 786 O O . ARG A 1 101 ? -13.762 13.563 -6.337 1.00 96.06 101 ARG A O 1
ATOM 793 N N . ASN A 1 102 ? -15.152 11.808 -6.190 1.00 94.12 102 ASN A N 1
ATOM 794 C CA . ASN A 1 102 ? -14.971 11.629 -4.750 1.00 94.12 102 ASN A CA 1
ATOM 795 C C . ASN A 1 102 ? -13.551 11.174 -4.407 1.00 94.12 102 ASN A C 1
ATOM 797 O O . ASN A 1 102 ? -12.977 11.674 -3.444 1.00 94.12 102 ASN A O 1
ATOM 801 N N . GLY A 1 103 ? -12.966 10.289 -5.218 1.00 93.62 103 GLY A N 1
ATOM 802 C CA . GLY A 1 103 ? -11.579 9.858 -5.078 1.00 93.62 103 GLY A CA 1
ATOM 803 C C . GLY A 1 103 ? -10.607 11.034 -5.014 1.00 93.62 103 GLY A C 1
ATOM 804 O O . GLY A 1 103 ? -9.809 11.115 -4.085 1.00 93.62 103 GLY A O 1
ATOM 805 N N . LEU A 1 104 ? -10.748 12.010 -5.922 1.00 94.62 104 LEU A N 1
ATOM 806 C CA . LEU A 1 104 ? -9.935 13.236 -5.911 1.00 94.62 104 LEU A CA 1
ATOM 807 C C . LEU A 1 104 ? -10.155 14.062 -4.639 1.00 94.62 104 LEU A C 1
ATOM 809 O O . LEU A 1 104 ? -9.201 14.545 -4.034 1.00 94.62 104 LEU A O 1
ATOM 813 N N . ARG A 1 105 ? -11.408 14.186 -4.185 1.00 95.38 105 ARG A N 1
ATOM 814 C CA . ARG A 1 105 ? -11.739 14.901 -2.943 1.00 95.38 105 ARG A CA 1
ATOM 815 C C . ARG A 1 105 ? -11.130 14.235 -1.705 1.00 95.38 105 ARG A C 1
ATOM 817 O O . ARG A 1 105 ? -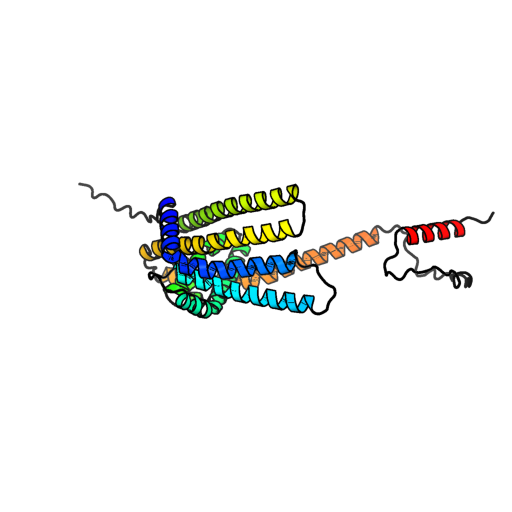10.779 14.924 -0.749 1.00 95.38 105 ARG A O 1
ATOM 824 N N . TYR A 1 106 ? -11.027 12.908 -1.703 1.00 95.25 106 TYR A N 1
ATOM 825 C CA . TYR A 1 106 ? -10.495 12.127 -0.587 1.00 95.25 106 TYR A CA 1
ATOM 826 C C . TYR A 1 106 ? -8.982 11.887 -0.663 1.00 95.25 106 TYR A C 1
ATOM 828 O O . TYR A 1 106 ? -8.400 11.464 0.335 1.00 95.25 106 TYR A O 1
ATOM 836 N N . ALA A 1 107 ? -8.331 12.226 -1.778 1.00 94.69 107 ALA A N 1
ATOM 837 C CA . ALA A 1 107 ? -6.903 12.016 -1.997 1.00 94.69 107 ALA A CA 1
ATOM 838 C C . ALA A 1 107 ? -6.023 12.656 -0.906 1.00 94.69 107 ALA A C 1
ATOM 840 O O . ALA A 1 107 ? -5.220 11.966 -0.273 1.00 94.69 107 ALA A O 1
ATOM 841 N N . PHE A 1 108 ? -6.197 13.949 -0.615 1.00 95.19 108 PHE A N 1
ATOM 842 C CA . PHE A 1 108 ? -5.405 14.634 0.419 1.00 95.19 108 PHE A CA 1
ATOM 843 C C . PHE A 1 108 ? -5.668 14.106 1.842 1.00 95.19 108 PHE A C 1
ATOM 845 O O . PHE A 1 108 ? -4.705 13.805 2.554 1.00 95.19 108 PHE A O 1
ATOM 852 N N . PRO A 1 109 ? -6.929 13.919 2.283 1.00 96.19 109 PRO A N 1
ATOM 853 C CA . PRO A 1 109 ? -7.201 13.290 3.572 1.00 96.19 109 PRO A CA 1
ATOM 854 C C . PRO A 1 109 ? -6.593 11.895 3.734 1.00 96.19 109 PRO A C 1
ATOM 856 O O . PRO A 1 109 ? -6.152 11.557 4.832 1.00 96.19 109 PRO A O 1
ATOM 859 N N . PHE A 1 110 ? -6.537 11.096 2.665 1.00 95.75 110 PHE A N 1
ATOM 860 C CA . PHE A 1 110 ? -5.912 9.774 2.698 1.00 95.75 110 PHE A CA 1
ATOM 861 C C . PHE A 1 110 ? -4.412 9.850 2.975 1.00 95.75 110 PHE A C 1
ATOM 863 O O . PHE A 1 110 ? -3.929 9.045 3.768 1.00 95.75 110 PHE A O 1
ATOM 870 N N . ILE A 1 111 ? -3.695 10.842 2.428 1.00 95.62 111 ILE A N 1
ATOM 871 C CA . ILE A 1 111 ? -2.298 11.096 2.819 1.00 95.62 111 ILE A CA 1
ATOM 872 C C . ILE A 1 111 ? -2.217 11.429 4.298 1.00 95.62 111 ILE A C 1
ATOM 874 O O . ILE A 1 111 ? -1.368 10.888 4.990 1.00 95.62 111 ILE A O 1
ATOM 878 N N . GLY A 1 112 ? -3.109 12.273 4.813 1.00 96.50 112 GLY A N 1
ATOM 879 C CA . GLY A 1 112 ? -3.123 12.591 6.239 1.00 96.50 112 GLY A CA 1
ATOM 880 C C . GLY A 1 112 ? -3.329 11.352 7.121 1.00 96.50 112 GLY A C 1
ATOM 881 O O . GLY A 1 112 ? -2.633 11.184 8.121 1.00 96.50 112 GLY A O 1
ATOM 882 N N . ILE A 1 113 ? -4.250 10.459 6.740 1.00 96.94 113 ILE A N 1
ATOM 883 C CA . ILE A 1 113 ? -4.489 9.184 7.437 1.00 96.94 113 ILE A CA 1
ATOM 884 C C . ILE A 1 113 ? -3.262 8.278 7.341 1.00 96.94 113 ILE A C 1
ATOM 886 O O . ILE A 1 113 ? -2.842 7.735 8.361 1.00 96.94 113 ILE A O 1
ATOM 890 N N . ALA A 1 114 ? -2.684 8.134 6.147 1.00 96.00 114 ALA A N 1
ATOM 891 C CA . ALA A 1 114 ? -1.502 7.315 5.916 1.00 96.00 114 ALA A CA 1
ATOM 892 C C . ALA A 1 114 ? -0.296 7.853 6.691 1.00 96.00 114 ALA A C 1
ATOM 894 O O . ALA A 1 114 ? 0.344 7.096 7.401 1.00 96.00 114 ALA A O 1
ATOM 895 N N . LEU A 1 115 ? -0.030 9.157 6.642 1.00 96.50 115 LEU A N 1
ATOM 896 C CA . LEU A 1 115 ? 1.095 9.797 7.317 1.00 96.50 115 LEU A CA 1
ATOM 897 C C . LEU A 1 115 ? 0.992 9.633 8.835 1.00 96.50 115 LEU A C 1
ATOM 899 O O . LEU A 1 115 ? 1.904 9.107 9.468 1.00 96.50 115 LEU A O 1
ATOM 903 N N . VAL A 1 116 ? -0.137 10.031 9.429 1.00 96.81 116 VAL A N 1
ATOM 904 C CA . VAL A 1 116 ? -0.348 9.910 10.880 1.00 96.81 116 VAL A CA 1
ATOM 905 C C . VAL A 1 116 ? -0.364 8.439 11.309 1.00 96.81 116 VAL A C 1
ATOM 907 O O . VAL A 1 116 ? 0.219 8.091 12.336 1.00 96.81 116 VAL A O 1
ATOM 910 N N . GLY A 1 117 ? -0.997 7.567 10.520 1.00 96.31 117 GLY A N 1
ATOM 911 C CA . GLY A 1 117 ? -1.020 6.127 10.755 1.00 96.31 117 GLY A CA 1
ATOM 912 C C . GLY A 1 117 ? 0.374 5.503 10.707 1.00 96.31 117 GLY A C 1
ATOM 913 O O . GLY A 1 117 ? 0.723 4.752 11.613 1.00 96.31 117 GLY A O 1
ATOM 914 N N . SER A 1 118 ? 1.197 5.863 9.721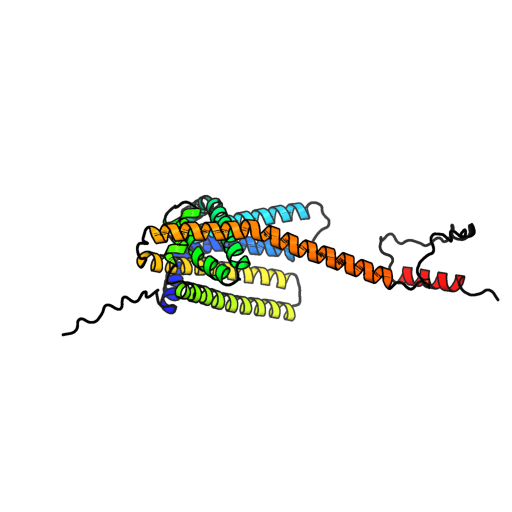 1.00 95.75 118 SER A N 1
ATOM 915 C CA . SER A 1 118 ? 2.574 5.386 9.571 1.00 95.75 118 SER A CA 1
ATOM 916 C C . SER A 1 118 ? 3.437 5.766 10.766 1.00 95.75 118 SER A C 1
ATOM 918 O O . SER A 1 118 ? 4.134 4.904 11.287 1.00 95.75 118 SER A O 1
ATOM 920 N N . TRP A 1 119 ? 3.333 6.997 11.281 1.00 96.56 119 TRP A N 1
ATOM 921 C CA . TRP A 1 119 ? 4.047 7.385 12.504 1.00 96.56 119 TRP A CA 1
ATOM 922 C C . TRP A 1 119 ? 3.619 6.554 13.720 1.00 96.56 119 TRP A C 1
ATOM 924 O O . TRP A 1 119 ? 4.462 6.131 14.507 1.00 96.56 119 TRP A O 1
ATOM 934 N N . MET A 1 120 ? 2.323 6.261 13.866 1.00 96.50 120 MET A N 1
ATOM 935 C CA . MET A 1 120 ? 1.833 5.396 14.948 1.00 96.50 120 MET A CA 1
ATOM 936 C C . MET A 1 120 ? 2.317 3.948 14.804 1.00 96.50 120 MET A C 1
ATOM 938 O O . MET A 1 120 ? 2.689 3.324 15.797 1.00 96.50 120 MET A O 1
ATOM 942 N N . ILE A 1 121 ? 2.304 3.410 13.583 1.00 96.38 121 ILE A N 1
ATOM 943 C CA . ILE A 1 121 ? 2.771 2.053 13.277 1.00 96.38 121 ILE A CA 1
ATOM 944 C C . ILE A 1 121 ? 4.275 1.949 13.537 1.00 96.38 121 ILE A C 1
ATOM 946 O O . ILE A 1 121 ? 4.708 1.024 14.219 1.00 96.38 121 ILE A O 1
ATOM 950 N N . LEU A 1 122 ? 5.050 2.926 13.062 1.00 95.56 122 LEU A N 1
ATOM 951 C CA . LEU A 1 122 ? 6.490 3.014 13.268 1.00 95.56 122 LEU A CA 1
ATOM 952 C C . LEU A 1 122 ? 6.833 3.059 14.756 1.00 95.56 122 LEU A C 1
ATOM 954 O O . LEU A 1 122 ? 7.642 2.259 15.212 1.00 95.56 122 LEU A O 1
ATOM 958 N N . GLY A 1 123 ? 6.148 3.897 15.541 1.00 95.19 123 GLY A N 1
ATOM 959 C CA . GLY A 1 123 ? 6.293 3.874 16.996 1.00 95.19 123 GLY A CA 1
ATOM 960 C C . GLY A 1 123 ? 5.962 2.502 17.592 1.00 95.19 123 GLY A C 1
ATOM 961 O O . GLY A 1 123 ? 6.654 2.010 18.476 1.00 95.19 123 GLY A O 1
ATOM 962 N N . GLY A 1 124 ? 4.938 1.817 17.085 1.00 94.81 124 GLY A N 1
ATOM 963 C CA . GLY A 1 124 ? 4.637 0.450 17.513 1.00 94.81 124 GLY A CA 1
ATOM 964 C C . GLY A 1 124 ? 5.772 -0.544 17.229 1.00 94.81 124 GLY A C 1
ATOM 965 O O . GLY A 1 124 ? 6.045 -1.411 18.063 1.00 94.81 124 GLY A O 1
ATOM 966 N N . PHE A 1 125 ? 6.444 -0.414 16.083 1.00 94.81 125 PHE A N 1
ATOM 967 C CA . PHE A 1 125 ? 7.593 -1.249 15.731 1.00 94.81 125 PHE A CA 1
ATOM 968 C C . PHE A 1 125 ? 8.814 -0.951 16.598 1.00 94.81 125 PHE A C 1
ATOM 970 O O . PHE A 1 125 ? 9.424 -1.894 17.094 1.00 94.81 125 PHE A O 1
ATOM 977 N N . ILE A 1 126 ? 9.104 0.327 16.855 1.00 93.50 126 ILE A N 1
ATOM 978 C CA . ILE A 1 126 ? 10.196 0.753 17.742 1.00 93.50 126 ILE A CA 1
ATOM 979 C C . ILE A 1 126 ? 9.978 0.235 19.165 1.00 93.50 126 ILE A C 1
ATOM 981 O O . ILE A 1 126 ? 10.939 -0.132 19.830 1.00 93.50 126 ILE A O 1
ATOM 985 N N . ALA A 1 127 ? 8.723 0.178 19.628 1.00 90.38 127 ALA A N 1
ATOM 986 C CA . ALA A 1 127 ? 8.425 -0.300 20.968 1.00 90.38 127 ALA A CA 1
ATOM 987 C C . ALA A 1 127 ? 8.861 -1.761 21.162 1.00 90.38 127 ALA A C 1
ATOM 989 O O . ALA A 1 127 ? 9.646 -1.985 22.064 1.00 90.38 127 ALA A O 1
ATOM 990 N N . PHE A 1 128 ? 8.391 -2.725 20.352 1.00 91.19 128 PHE A N 1
ATOM 991 C CA . PHE A 1 128 ? 8.769 -4.158 20.451 1.00 91.19 128 PHE A CA 1
ATOM 992 C C . PHE A 1 128 ? 8.364 -4.993 19.207 1.00 91.19 128 PHE A C 1
ATOM 994 O O . PHE A 1 128 ? 8.138 -6.198 19.306 1.00 91.19 128 PHE A O 1
ATOM 1001 N N . GLY A 1 129 ? 8.162 -4.376 18.034 1.00 90.44 129 GLY A N 1
ATOM 1002 C CA . GLY A 1 129 ? 7.680 -5.054 16.816 1.00 90.44 129 GLY A CA 1
ATOM 1003 C C . GLY A 1 129 ? 6.206 -5.499 16.853 1.00 90.44 129 GLY A C 1
ATOM 1004 O O . GLY A 1 129 ? 5.382 -5.015 16.075 1.00 90.44 129 GLY A O 1
ATOM 1005 N N . ILE A 1 130 ? 5.841 -6.371 17.802 1.00 93.06 130 ILE A N 1
ATOM 1006 C CA . ILE A 1 130 ? 4.474 -6.877 18.030 1.00 93.06 130 ILE A CA 1
ATOM 1007 C C . ILE A 1 130 ? 3.456 -5.733 18.217 1.00 93.06 130 ILE A C 1
ATOM 1009 O O . ILE A 1 130 ? 2.388 -5.786 17.593 1.00 93.06 130 ILE A O 1
ATOM 1013 N N . PRO A 1 131 ? 3.739 -4.663 18.997 1.00 91.81 131 PRO A N 1
ATOM 1014 C CA . PRO A 1 131 ? 2.822 -3.528 19.099 1.00 91.81 131 PRO A CA 1
ATOM 1015 C C . PRO A 1 131 ? 2.589 -2.826 17.751 1.00 91.81 131 PRO A C 1
ATOM 1017 O O . PRO A 1 131 ? 1.485 -2.338 17.509 1.00 91.81 131 PRO A O 1
ATOM 1020 N N . GLY A 1 132 ? 3.579 -2.826 16.851 1.00 94.69 132 GLY A N 1
ATOM 1021 C CA . GLY A 1 132 ? 3.473 -2.297 15.487 1.00 94.69 132 GLY A CA 1
ATOM 1022 C C . GLY A 1 132 ? 2.441 -3.049 14.655 1.00 94.69 132 GLY A C 1
ATOM 1023 O O . GLY A 1 132 ? 1.521 -2.437 14.110 1.00 94.69 132 GLY A O 1
ATOM 1024 N N . ILE A 1 133 ? 2.509 -4.383 14.652 1.00 95.44 133 ILE A N 1
ATOM 1025 C CA . ILE A 1 133 ? 1.527 -5.246 13.971 1.00 95.44 133 ILE A CA 1
ATOM 1026 C C . ILE A 1 133 ? 0.123 -5.039 14.561 1.00 95.44 133 ILE A C 1
ATOM 1028 O O . ILE A 1 133 ? -0.874 -4.947 13.829 1.00 95.44 133 ILE A O 1
ATOM 1032 N N . ALA A 1 134 ? 0.032 -4.912 15.888 1.00 95.00 134 ALA A N 1
ATOM 1033 C CA . ALA A 1 134 ? -1.233 -4.665 16.565 1.00 95.00 134 ALA A CA 1
ATOM 1034 C C . ALA A 1 134 ? -1.867 -3.329 16.139 1.00 95.00 134 ALA A C 1
ATOM 1036 O O . ALA A 1 134 ? -3.059 -3.292 15.823 1.00 95.00 134 ALA A O 1
ATOM 1037 N N . ILE A 1 135 ? -1.078 -2.251 16.077 1.00 95.94 135 ILE A N 1
ATOM 1038 C CA . ILE A 1 135 ? -1.531 -0.928 15.628 1.00 95.94 135 ILE A CA 1
ATOM 1039 C C . ILE A 1 135 ? -1.909 -0.956 14.146 1.00 95.94 135 ILE A C 1
ATOM 1041 O O . ILE A 1 135 ? -2.988 -0.484 13.800 1.00 95.94 135 ILE A O 1
ATOM 1045 N N . MET A 1 136 ? -1.095 -1.569 13.285 1.00 96.12 136 MET A N 1
ATOM 1046 C CA . MET A 1 136 ? -1.390 -1.699 11.854 1.00 96.12 136 MET A CA 1
ATOM 1047 C C . MET A 1 136 ? -2.765 -2.341 11.622 1.00 96.12 136 MET A C 1
ATOM 1049 O O . MET A 1 136 ? -3.598 -1.805 10.893 1.00 96.12 136 MET A O 1
ATOM 1053 N N . THR A 1 137 ? -3.054 -3.433 12.333 1.00 96.50 137 THR A N 1
ATOM 1054 C CA . THR A 1 137 ? -4.366 -4.097 12.267 1.00 96.50 137 THR A CA 1
ATOM 1055 C C . THR A 1 137 ? -5.485 -3.204 12.813 1.00 96.50 137 THR A C 1
ATOM 1057 O O . THR A 1 137 ? -6.583 -3.166 12.265 1.00 96.50 137 THR A O 1
ATOM 1060 N N . GLN A 1 138 ? -5.234 -2.477 13.906 1.00 95.69 138 GLN A N 1
ATOM 1061 C CA . GLN A 1 138 ? -6.215 -1.575 14.521 1.00 95.69 138 GLN A CA 1
ATOM 1062 C C . GLN A 1 138 ? -6.563 -0.377 13.633 1.00 95.69 138 GLN A C 1
ATOM 1064 O O . GLN A 1 138 ? -7.643 0.194 13.787 1.00 95.69 138 GLN A O 1
ATOM 1069 N N . LEU A 1 139 ? -5.682 0.010 12.711 1.00 97.12 139 LEU A N 1
ATOM 1070 C CA . LEU A 1 139 ? -5.857 1.171 11.838 1.00 97.12 139 LEU A CA 1
ATOM 1071 C C . LEU A 1 139 ? -6.338 0.816 10.422 1.00 97.12 139 LEU A C 1
ATOM 1073 O O . LEU A 1 139 ? -6.604 1.725 9.638 1.00 97.12 139 LEU A O 1
ATOM 1077 N N . ILE A 1 140 ? -6.525 -0.471 10.105 1.00 96.94 140 ILE A N 1
ATOM 1078 C CA . ILE A 1 140 ? -6.885 -0.925 8.752 1.00 96.94 140 ILE A CA 1
ATOM 1079 C C . ILE A 1 140 ? -8.212 -0.339 8.230 1.00 96.94 140 ILE A C 1
ATOM 1081 O O . ILE A 1 140 ? -8.377 -0.158 7.027 1.00 96.94 140 ILE A O 1
ATOM 1085 N N . PHE A 1 141 ? -9.146 0.015 9.122 1.00 97.50 141 PHE A N 1
ATOM 1086 C CA . PHE A 1 141 ? -10.455 0.577 8.764 1.00 97.50 141 PHE A CA 1
ATOM 1087 C C . PHE A 1 141 ? -10.496 2.110 8.789 1.00 97.50 141 PHE A C 1
ATOM 1089 O O . PHE A 1 141 ? -11.560 2.693 8.584 1.00 97.50 141 PHE A O 1
ATOM 1096 N N . ALA A 1 142 ? -9.380 2.797 9.046 1.00 97.44 142 ALA A N 1
ATOM 1097 C CA . ALA A 1 142 ? -9.377 4.252 9.197 1.00 97.44 142 ALA A CA 1
ATOM 1098 C C . ALA A 1 142 ? -9.782 4.986 7.909 1.00 97.44 142 ALA A C 1
ATOM 1100 O O . ALA A 1 142 ? -10.570 5.933 7.962 1.00 97.44 142 ALA A O 1
ATOM 1101 N N . SER A 1 143 ? -9.300 4.526 6.752 1.00 96.19 143 SER A N 1
ATOM 1102 C CA . SER A 1 143 ? -9.716 5.033 5.437 1.00 96.19 143 SER A CA 1
ATOM 1103 C C . SER A 1 143 ? -11.205 4.789 5.198 1.00 96.19 143 SER A C 1
ATOM 1105 O O . SER A 1 143 ? -11.927 5.689 4.771 1.00 96.19 143 SER A O 1
ATOM 1107 N N . ALA A 1 144 ? -11.687 3.601 5.565 1.00 96.25 144 ALA A N 1
ATOM 1108 C CA . ALA A 1 144 ? -13.077 3.230 5.386 1.00 96.25 144 ALA A CA 1
ATOM 1109 C C . ALA A 1 144 ? -14.034 4.081 6.227 1.00 96.25 144 ALA A C 1
ATOM 1111 O O . ALA A 1 144 ? -15.025 4.611 5.727 1.00 96.25 144 ALA A O 1
ATOM 1112 N N . ILE A 1 145 ? -13.689 4.281 7.498 1.00 96.69 145 ILE A N 1
ATOM 1113 C CA . ILE A 1 145 ? -14.431 5.135 8.424 1.00 96.69 145 ILE A CA 1
ATOM 1114 C C . ILE A 1 145 ? -14.435 6.583 7.947 1.00 96.69 145 ILE A C 1
ATOM 1116 O O . ILE A 1 145 ? -15.471 7.240 8.029 1.00 96.69 145 ILE A O 1
ATOM 1120 N N . TYR A 1 146 ? -13.305 7.081 7.440 1.00 96.75 146 TYR A N 1
ATOM 1121 C CA . TYR A 1 146 ? -13.224 8.438 6.912 1.00 96.75 146 TYR A CA 1
ATOM 1122 C C . TYR A 1 146 ? -14.201 8.646 5.752 1.00 96.75 146 TYR A C 1
ATOM 1124 O O . TYR A 1 146 ? -14.960 9.611 5.762 1.00 96.75 146 TYR A O 1
ATOM 1132 N N . VAL A 1 147 ? -14.233 7.724 4.789 1.00 95.44 147 VAL A N 1
ATOM 1133 C CA . VAL A 1 147 ? -15.133 7.824 3.632 1.00 95.44 147 VAL A CA 1
ATOM 1134 C C . VAL A 1 147 ? -16.596 7.653 4.046 1.00 95.44 147 VAL A C 1
ATOM 1136 O O . VAL A 1 147 ? -17.438 8.467 3.668 1.00 95.44 147 VAL A O 1
ATOM 1139 N N . HIS A 1 148 ? -16.897 6.651 4.876 1.00 94.75 148 HIS A N 1
ATOM 1140 C CA . HIS A 1 148 ? -18.261 6.353 5.316 1.00 94.75 148 HIS A CA 1
ATOM 1141 C C . HIS A 1 148 ? -18.845 7.463 6.205 1.00 94.75 148 HIS A C 1
ATOM 1143 O O . HIS A 1 148 ? -19.965 7.916 5.987 1.00 94.75 148 HIS A O 1
ATOM 1149 N N . LYS A 1 149 ? -18.102 7.900 7.231 1.00 93.31 149 LYS A N 1
ATOM 1150 C CA . LYS A 1 149 ? -18.597 8.805 8.286 1.00 93.31 149 LYS A CA 1
ATOM 1151 C C . LYS A 1 149 ? -18.150 10.258 8.118 1.00 93.31 149 LYS A C 1
ATOM 1153 O O . LYS A 1 149 ? -18.591 11.104 8.888 1.00 93.31 149 LYS A O 1
ATOM 1158 N N . LYS A 1 150 ? -17.284 10.563 7.144 1.00 92.81 150 LYS A N 1
ATOM 1159 C CA . LYS A 1 150 ? -16.744 11.913 6.875 1.00 92.81 150 LYS A CA 1
ATOM 1160 C C . LYS A 1 150 ? -16.104 12.572 8.109 1.00 92.81 150 LYS A C 1
ATOM 1162 O O . LYS A 1 150 ? -16.171 13.786 8.286 1.00 92.81 150 LYS A O 1
ATOM 1167 N N . THR A 1 151 ? -15.490 11.766 8.975 1.00 93.75 151 THR A N 1
ATOM 1168 C CA . THR A 1 151 ? -14.847 12.216 10.223 1.00 93.75 151 THR A CA 1
ATOM 1169 C C . THR A 1 151 ? -13.510 12.906 9.962 1.00 93.75 151 THR A C 1
ATOM 1171 O O . THR A 1 151 ? -12.936 12.775 8.885 1.00 93.75 151 THR A O 1
ATOM 1174 N N . LYS A 1 152 ? -12.933 13.581 10.962 1.00 95.12 152 LYS A N 1
ATOM 1175 C CA . LYS A 1 152 ? -11.557 14.108 10.854 1.00 95.12 152 LYS A CA 1
ATOM 1176 C C . LYS A 1 152 ? -10.523 12.967 10.821 1.00 95.12 152 LYS A C 1
ATOM 1178 O O . LYS A 1 152 ? -10.781 11.889 11.345 1.00 95.12 152 LYS A O 1
ATOM 1183 N N . ILE A 1 153 ? -9.322 13.216 10.286 1.00 95.44 153 ILE A N 1
ATOM 1184 C CA . ILE A 1 153 ? -8.229 12.219 10.164 1.00 95.44 153 ILE A CA 1
ATOM 1185 C C . ILE A 1 153 ? -7.928 11.512 11.498 1.00 95.44 153 ILE A C 1
ATOM 1187 O O . ILE A 1 153 ? -7.953 10.291 11.605 1.00 95.44 153 ILE A O 1
ATOM 1191 N N . MET A 1 154 ? -7.675 12.281 12.559 1.00 94.94 154 MET A N 1
ATOM 1192 C CA . MET A 1 154 ? -7.363 11.712 13.876 1.00 94.94 154 MET A CA 1
ATOM 1193 C C . MET A 1 154 ? -8.559 10.963 14.487 1.00 94.94 154 MET A C 1
ATOM 1195 O O . MET A 1 154 ? -8.398 10.036 15.280 1.00 94.94 154 MET A O 1
ATOM 1199 N N . GLU A 1 155 ? -9.773 11.379 14.146 1.00 95.31 155 GLU A N 1
ATOM 1200 C CA . GLU A 1 155 ? -11.000 10.751 14.619 1.00 95.31 155 GLU A CA 1
ATOM 1201 C C . GLU A 1 155 ? -11.258 9.415 13.914 1.00 95.31 155 GLU A C 1
ATOM 1203 O O . GLU A 1 155 ? -11.587 8.442 14.592 1.00 95.31 155 GLU A O 1
ATOM 1208 N N . SER A 1 156 ? -11.010 9.318 12.603 1.00 96.44 156 SER A N 1
ATOM 1209 C CA . SER A 1 156 ? -11.142 8.056 11.866 1.00 96.44 156 SER A CA 1
ATOM 1210 C C . SER A 1 156 ? -10.166 6.992 12.375 1.00 96.44 156 SER A C 1
ATOM 1212 O O . SER A 1 156 ? -10.566 5.847 12.587 1.00 96.44 156 SER A O 1
ATOM 1214 N N . LEU A 1 157 ? -8.921 7.376 12.684 1.00 96.19 157 LEU A N 1
ATOM 1215 C CA . LEU A 1 157 ? -7.921 6.496 13.306 1.00 96.19 157 LEU A CA 1
ATOM 1216 C C . LEU A 1 157 ? -8.373 6.004 14.693 1.00 96.19 157 LEU A C 1
ATOM 1218 O O . LEU A 1 157 ? -8.284 4.814 15.007 1.00 96.19 157 LEU A O 1
ATOM 1222 N N . ARG A 1 158 ? -8.917 6.905 15.523 1.00 94.75 158 ARG A N 1
ATOM 1223 C CA . ARG A 1 158 ? -9.449 6.559 16.854 1.00 94.75 158 ARG A CA 1
ATOM 1224 C C . ARG A 1 158 ? -10.610 5.580 16.768 1.00 94.75 158 ARG A C 1
ATOM 1226 O O . ARG A 1 158 ? -10.629 4.612 17.530 1.00 94.75 158 ARG A O 1
ATOM 1233 N N . LEU A 1 159 ? -11.558 5.841 15.871 1.00 94.25 159 LEU A N 1
ATOM 1234 C CA . LEU A 1 159 ? -12.722 4.989 15.655 1.00 94.25 159 LEU A CA 1
ATOM 1235 C C . LEU A 1 159 ? -12.315 3.620 15.107 1.00 94.25 159 LEU A C 1
ATOM 1237 O O . LEU A 1 159 ? -12.830 2.617 15.592 1.00 94.25 159 LEU A O 1
ATOM 1241 N N . SER A 1 160 ? -11.347 3.560 14.186 1.00 96.12 160 SER A N 1
ATOM 1242 C CA . SER A 1 160 ? -10.809 2.293 13.670 1.00 96.12 160 SER A CA 1
ATOM 1243 C C . SER A 1 160 ? -10.265 1.428 14.802 1.00 96.12 160 SER A C 1
ATOM 1245 O O . SER A 1 160 ? -10.622 0.258 14.934 1.00 96.12 160 SER A O 1
ATOM 1247 N N . ARG A 1 161 ? -9.472 2.021 15.700 1.00 94.56 161 ARG A N 1
ATOM 1248 C CA . ARG A 1 161 ? -8.920 1.282 16.834 1.00 94.56 161 ARG A CA 1
ATOM 1249 C C . ARG A 1 161 ? -9.995 0.773 17.788 1.00 94.56 161 ARG A C 1
ATOM 1251 O O . ARG A 1 161 ? -9.904 -0.365 18.244 1.00 94.56 161 ARG A O 1
ATOM 1258 N N . LEU A 1 162 ? -10.999 1.595 18.097 1.00 92.62 162 LEU A N 1
ATOM 1259 C CA . LEU A 1 162 ? -12.118 1.182 18.951 1.00 92.62 162 LEU A CA 1
ATOM 1260 C C . LEU A 1 162 ? -12.909 0.033 18.323 1.00 92.62 162 LEU A C 1
ATOM 1262 O O . LEU A 1 162 ? -13.310 -0.875 19.044 1.00 92.62 162 LEU A O 1
ATOM 1266 N N . LEU A 1 163 ? -13.055 0.037 16.998 1.00 93.06 163 LEU A N 1
ATOM 1267 C CA . LEU A 1 163 ? -13.749 -1.004 16.247 1.00 93.06 163 LEU A CA 1
ATOM 1268 C C . LEU A 1 163 ? -13.053 -2.373 16.344 1.00 93.06 163 LEU A C 1
ATOM 1270 O O . LEU A 1 163 ? -13.709 -3.405 16.450 1.00 93.06 163 LEU A O 1
ATOM 1274 N N . VAL A 1 164 ? -11.718 -2.382 16.340 1.00 93.69 164 VAL A N 1
ATOM 1275 C CA . VAL A 1 164 ? -10.901 -3.610 16.400 1.00 93.69 164 VAL A CA 1
ATOM 1276 C C . VAL A 1 164 ? -10.640 -4.070 17.841 1.00 93.69 164 VAL A C 1
ATOM 1278 O O . VAL A 1 164 ? -10.324 -5.240 18.096 1.00 93.69 164 VAL A O 1
ATOM 1281 N N . LYS A 1 165 ? -10.765 -3.166 18.819 1.00 88.12 165 LYS A N 1
ATOM 1282 C CA . LYS A 1 165 ? -10.441 -3.437 20.222 1.00 88.12 165 LYS A CA 1
ATOM 1283 C C . LYS A 1 165 ? -11.294 -4.585 20.774 1.00 88.12 165 LYS A C 1
ATOM 1285 O O . LYS A 1 165 ? -12.513 -4.602 20.670 1.00 88.12 165 LYS A O 1
ATOM 1290 N N . GLY A 1 166 ? -10.633 -5.566 21.390 1.00 87.06 166 GLY A N 1
ATOM 1291 C CA . GLY A 1 166 ? -11.296 -6.748 21.952 1.00 87.06 166 GLY A CA 1
ATOM 1292 C C . GLY A 1 166 ? -11.696 -7.818 20.927 1.00 87.06 166 GLY A C 1
ATOM 1293 O O . GLY A 1 166 ? -12.288 -8.821 21.331 1.00 87.06 166 GLY A O 1
ATOM 1294 N N . ARG A 1 167 ? -11.372 -7.619 19.638 1.00 90.31 167 ARG A N 1
ATOM 1295 C CA . ARG A 1 167 ? -11.507 -8.596 18.538 1.00 90.31 167 ARG A CA 1
ATOM 1296 C C . ARG A 1 167 ? -10.274 -8.619 17.626 1.00 90.31 167 ARG A C 1
ATOM 1298 O O . ARG A 1 167 ? -10.352 -9.061 16.484 1.00 90.31 167 ARG A O 1
ATOM 1305 N N . TRP A 1 168 ? -9.130 -8.153 18.130 1.00 92.00 168 TRP A N 1
ATOM 1306 C CA . TRP A 1 168 ? -7.924 -7.953 17.325 1.00 92.00 168 TRP A CA 1
ATOM 1307 C C . TRP A 1 168 ? -7.467 -9.227 16.606 1.00 92.00 168 TRP A C 1
ATOM 1309 O O . TRP A 1 168 ? -7.270 -9.178 15.401 1.00 92.00 168 TRP A O 1
ATOM 1319 N N . TRP A 1 169 ? -7.417 -10.373 17.292 1.00 92.88 169 TRP A N 1
ATOM 1320 C CA . TRP A 1 169 ? -7.052 -11.659 16.682 1.00 92.88 169 TRP A CA 1
ATOM 1321 C C . TRP A 1 169 ? -7.976 -12.076 15.533 1.00 92.88 169 TRP A C 1
ATOM 1323 O O . TRP A 1 169 ? -7.517 -12.616 14.531 1.00 92.88 169 TRP A O 1
ATOM 1333 N N . ALA A 1 170 ? -9.276 -11.792 15.650 1.00 92.88 170 ALA A N 1
ATOM 1334 C CA . ALA A 1 170 ? -10.251 -12.128 14.619 1.00 92.88 170 ALA A CA 1
ATOM 1335 C C . ALA A 1 170 ? -10.064 -11.274 13.356 1.00 92.88 170 ALA A C 1
ATOM 1337 O O . ALA A 1 170 ? -10.242 -11.786 12.248 1.00 92.88 170 ALA A O 1
ATOM 1338 N N . VAL A 1 171 ? -9.705 -9.997 13.524 1.00 95.44 171 VAL A N 1
ATOM 1339 C CA . VAL A 1 171 ? -9.379 -9.087 12.417 1.00 95.44 171 VAL A CA 1
ATOM 1340 C C . VAL A 1 171 ? -8.027 -9.459 11.822 1.00 95.44 171 VAL A C 1
ATOM 1342 O O . VAL A 1 171 ? -7.965 -9.736 10.631 1.00 95.44 171 VAL A O 1
ATOM 1345 N N . PHE A 1 172 ? -6.991 -9.566 12.659 1.00 96.19 172 PHE A N 1
ATOM 1346 C CA . PHE A 1 172 ? -5.631 -9.922 12.259 1.00 96.19 172 PHE A CA 1
ATOM 1347 C C . PHE A 1 172 ? -5.599 -11.227 11.464 1.00 96.19 172 PHE A C 1
ATOM 1349 O O . PHE A 1 172 ? -5.072 -11.243 10.360 1.00 96.19 172 PHE A O 1
ATOM 1356 N N . GLY A 1 173 ? -6.220 -12.301 11.962 1.00 95.50 173 GLY A N 1
ATOM 1357 C CA . GLY A 1 173 ? -6.245 -13.586 11.261 1.00 95.50 173 GLY A CA 1
ATOM 1358 C C . GLY A 1 173 ? -6.941 -13.509 9.899 1.00 95.50 173 GLY A C 1
ATOM 1359 O O . GLY A 1 173 ? -6.459 -14.082 8.929 1.00 95.50 173 GLY A O 1
ATOM 1360 N N . ARG A 1 174 ? -8.034 -12.741 9.783 1.00 94.94 174 ARG A N 1
ATOM 1361 C CA . ARG A 1 174 ? -8.749 -12.538 8.508 1.00 94.94 174 ARG A CA 1
ATOM 1362 C C . ARG A 1 174 ? -7.951 -11.702 7.519 1.00 94.94 174 ARG A C 1
ATOM 1364 O O . ARG A 1 174 ? -8.008 -11.993 6.328 1.00 94.94 174 ARG A O 1
ATOM 1371 N N . THR A 1 175 ? -7.246 -10.675 7.990 1.00 94.88 175 THR A N 1
ATOM 1372 C CA . THR A 1 175 ? -6.401 -9.808 7.159 1.00 94.88 175 THR A CA 1
ATOM 1373 C C . THR A 1 175 ? -5.096 -10.500 6.764 1.00 94.88 175 THR A C 1
ATOM 1375 O O . THR A 1 175 ? -4.639 -10.354 5.636 1.00 94.88 175 THR A O 1
ATOM 1378 N N . ALA A 1 176 ? -4.529 -11.309 7.658 1.00 96.50 176 ALA A N 1
ATOM 1379 C CA . ALA A 1 176 ? -3.352 -12.123 7.386 1.00 96.50 176 ALA A CA 1
ATOM 1380 C C . ALA A 1 176 ? -3.679 -13.239 6.390 1.00 96.50 176 ALA A C 1
ATOM 1382 O O . ALA A 1 176 ? -2.928 -13.439 5.447 1.00 96.50 176 ALA A O 1
ATOM 1383 N N . LEU A 1 177 ? -4.825 -13.915 6.538 1.00 96.25 177 LEU A N 1
ATOM 1384 C CA . LEU A 1 177 ? -5.237 -14.976 5.621 1.00 96.25 177 LEU A CA 1
ATOM 1385 C C . LEU A 1 177 ? -5.467 -14.456 4.199 1.00 96.25 177 LEU A C 1
ATOM 1387 O O . LEU A 1 177 ? -4.958 -15.046 3.252 1.00 96.25 177 LEU A O 1
ATOM 1391 N N . ILE A 1 178 ? -6.209 -13.354 4.035 1.00 95.62 178 ILE A N 1
ATOM 1392 C CA . ILE A 1 178 ? -6.401 -12.755 2.706 1.00 95.62 178 ILE A CA 1
ATOM 1393 C C . ILE A 1 178 ? -5.063 -12.297 2.112 1.00 95.62 178 ILE A C 1
ATOM 1395 O O . ILE A 1 178 ? -4.813 -12.536 0.934 1.00 95.62 178 ILE A O 1
ATOM 1399 N N . GLY A 1 179 ? -4.181 -11.719 2.935 1.00 94.81 179 GLY A N 1
ATOM 1400 C CA . GLY A 1 179 ? -2.826 -11.353 2.532 1.00 94.81 179 GLY A CA 1
ATOM 1401 C C . GLY A 1 179 ? -2.007 -12.560 2.074 1.00 94.81 179 GLY A C 1
ATOM 1402 O O . GLY A 1 179 ? -1.380 -12.493 1.026 1.00 94.81 179 GLY A O 1
ATOM 1403 N N . LEU A 1 180 ? -2.071 -13.680 2.799 1.00 96.88 180 LEU A N 1
ATOM 1404 C CA . LEU A 1 180 ? -1.353 -14.912 2.471 1.00 96.88 180 LEU A CA 1
ATOM 1405 C C . LEU A 1 180 ? -1.866 -15.551 1.176 1.00 96.88 180 LEU A C 1
ATOM 1407 O O . LEU A 1 180 ? -1.062 -15.942 0.338 1.00 96.88 180 LEU A O 1
ATOM 1411 N N . VAL A 1 181 ? -3.189 -15.622 0.985 1.00 95.94 181 VAL A N 1
ATOM 1412 C CA . VAL A 1 181 ? -3.803 -16.139 -0.253 1.00 95.94 181 VAL A CA 1
ATOM 1413 C C . VAL A 1 181 ? -3.340 -15.327 -1.460 1.00 95.94 181 VAL A C 1
ATOM 1415 O O . VAL A 1 181 ? -2.964 -15.880 -2.490 1.00 95.94 181 VAL A O 1
ATOM 1418 N N . ILE A 1 182 ? -3.336 -14.005 -1.320 1.00 94.38 182 ILE A N 1
ATOM 1419 C CA . ILE A 1 182 ? -2.928 -13.092 -2.384 1.00 94.38 182 ILE A CA 1
ATOM 1420 C C . ILE A 1 182 ? -1.431 -13.197 -2.641 1.00 94.38 182 ILE A C 1
ATOM 1422 O O . ILE A 1 182 ? -1.024 -13.255 -3.796 1.00 94.38 182 ILE A O 1
ATOM 1426 N N . TYR A 1 183 ? -0.617 -13.211 -1.589 1.00 94.88 183 TYR A N 1
ATOM 1427 C CA . TYR A 1 183 ? 0.828 -13.316 -1.719 1.00 94.88 183 TYR A CA 1
ATOM 1428 C C . TYR A 1 183 ? 1.223 -14.649 -2.362 1.00 94.88 183 TYR A C 1
ATOM 1430 O O . TYR A 1 183 ? 2.044 -14.662 -3.270 1.00 94.88 183 TYR A O 1
ATOM 1438 N N . GLY A 1 184 ? 0.567 -15.752 -1.987 1.00 96.19 184 GLY A N 1
ATOM 1439 C CA . GLY A 1 184 ? 0.736 -17.048 -2.644 1.00 96.19 184 GLY A CA 1
ATOM 1440 C C . GLY A 1 184 ? 0.383 -17.000 -4.133 1.00 96.19 184 GLY A C 1
ATOM 1441 O O . GLY A 1 184 ? 1.152 -17.481 -4.959 1.00 96.19 184 GLY A O 1
ATOM 1442 N N . PHE A 1 185 ? -0.731 -16.358 -4.498 1.00 95.44 185 PHE A N 1
ATOM 1443 C CA . PHE A 1 185 ? -1.096 -16.165 -5.905 1.00 95.44 185 PHE A CA 1
ATOM 1444 C C . PHE A 1 185 ? -0.078 -15.294 -6.661 1.00 95.44 185 PHE A C 1
ATOM 1446 O O . PHE A 1 185 ? 0.308 -15.632 -7.777 1.00 95.44 185 PHE A O 1
ATOM 1453 N N . LEU A 1 186 ? 0.409 -14.214 -6.043 1.00 93.94 186 LEU A N 1
ATOM 1454 C CA . LEU A 1 186 ? 1.450 -13.357 -6.612 1.00 93.94 186 LEU A CA 1
ATOM 1455 C C . LEU A 1 186 ? 2.758 -14.129 -6.833 1.00 93.94 186 LEU A C 1
ATOM 1457 O O . LEU A 1 186 ? 3.350 -14.001 -7.897 1.00 93.94 186 LEU A O 1
ATOM 1461 N N . LEU A 1 187 ? 3.185 -14.962 -5.879 1.00 95.00 187 LEU A N 1
ATOM 1462 C CA . LEU A 1 187 ? 4.373 -15.805 -6.031 1.00 95.00 187 LEU A CA 1
ATOM 1463 C C . LEU A 1 187 ? 4.241 -16.778 -7.206 1.00 95.00 187 LEU A C 1
ATOM 1465 O O . LEU A 1 187 ? 5.196 -16.942 -7.958 1.00 95.00 187 LEU A O 1
ATOM 1469 N N . VAL A 1 188 ? 3.063 -17.380 -7.402 1.00 95.69 188 VAL A N 1
ATOM 1470 C CA . VAL A 1 188 ? 2.803 -18.239 -8.568 1.00 95.69 188 VAL A CA 1
ATOM 1471 C C . VAL A 1 188 ? 2.923 -17.442 -9.869 1.00 95.69 188 VAL A C 1
ATOM 1473 O O . VAL A 1 188 ? 3.570 -17.905 -10.804 1.00 95.69 188 VAL A O 1
ATOM 1476 N N . LEU A 1 189 ? 2.365 -16.229 -9.933 1.00 93.19 189 LEU A N 1
ATOM 1477 C CA . LEU A 1 189 ? 2.489 -15.371 -11.116 1.00 93.19 189 LEU A CA 1
ATOM 1478 C C . LEU A 1 189 ? 3.937 -14.948 -11.390 1.00 93.19 189 LEU A C 1
ATOM 1480 O O . LEU A 1 189 ? 4.365 -14.967 -12.542 1.00 93.19 189 LEU A O 1
ATOM 1484 N N . LEU A 1 190 ? 4.696 -14.598 -10.349 1.00 91.00 190 LEU A N 1
ATOM 1485 C CA . LEU A 1 190 ? 6.112 -14.248 -10.472 1.00 91.00 190 LEU A CA 1
ATOM 1486 C C . LEU A 1 190 ? 6.952 -15.449 -10.912 1.00 91.00 190 LEU A C 1
ATOM 1488 O O . LEU A 1 190 ? 7.825 -15.289 -11.759 1.00 91.00 190 LEU A O 1
ATOM 1492 N N . LEU A 1 191 ? 6.657 -16.648 -10.404 1.00 93.50 191 LEU A N 1
ATOM 1493 C CA . LEU A 1 191 ? 7.313 -17.881 -10.836 1.00 93.50 191 LEU A CA 1
ATOM 1494 C C . LEU A 1 191 ? 7.034 -18.169 -12.316 1.00 93.50 191 LEU A C 1
ATOM 1496 O O . LEU A 1 191 ? 7.960 -18.491 -13.053 1.00 93.50 191 LEU A O 1
ATOM 1500 N N . ILE A 1 192 ? 5.786 -18.006 -12.770 1.00 91.75 192 ILE A N 1
ATOM 1501 C CA . ILE A 1 192 ? 5.422 -18.151 -14.189 1.00 91.75 192 ILE A CA 1
ATOM 1502 C C . ILE A 1 192 ? 6.166 -17.118 -15.042 1.00 91.75 192 ILE A C 1
ATOM 1504 O O . ILE A 1 192 ? 6.745 -17.477 -16.063 1.00 91.75 192 ILE A O 1
ATOM 1508 N N . ALA A 1 193 ? 6.182 -15.849 -14.626 1.00 89.75 193 ALA A N 1
ATOM 1509 C CA . ALA A 1 193 ? 6.883 -14.789 -15.347 1.00 89.75 193 ALA A CA 1
ATOM 1510 C C . ALA A 1 193 ? 8.394 -15.060 -15.437 1.00 89.75 193 ALA A C 1
ATOM 1512 O O . ALA A 1 193 ? 8.984 -14.892 -16.502 1.00 89.75 193 ALA A O 1
ATOM 1513 N N . TRP A 1 194 ? 9.002 -15.531 -14.345 1.00 90.00 194 TRP A N 1
ATOM 1514 C CA . TRP A 1 194 ? 10.413 -15.905 -14.301 1.00 90.00 194 TRP A CA 1
ATOM 1515 C C . TRP A 1 194 ? 10.723 -17.105 -15.206 1.00 90.00 194 TRP A C 1
ATOM 1517 O O . TRP A 1 194 ? 11.650 -17.029 -16.005 1.00 90.00 194 TRP A O 1
ATOM 1527 N N . LEU A 1 195 ? 9.913 -18.172 -15.161 1.00 91.88 195 LEU A N 1
ATOM 1528 C CA . LEU A 1 195 ? 10.064 -19.342 -16.040 1.00 91.88 195 LEU A CA 1
ATOM 1529 C C . LEU A 1 195 ? 9.922 -18.980 -17.524 1.00 91.88 195 LEU A C 1
ATOM 1531 O O . LEU A 1 195 ? 10.676 -19.464 -18.361 1.00 91.88 195 LEU A O 1
ATOM 1535 N N . LEU A 1 196 ? 8.972 -18.109 -17.869 1.00 89.25 196 LEU A N 1
ATOM 1536 C CA . LEU A 1 196 ? 8.854 -17.599 -19.237 1.00 89.25 196 LEU A CA 1
ATOM 1537 C C . LEU A 1 196 ? 10.088 -16.775 -19.635 1.00 89.25 196 LEU A C 1
ATOM 1539 O O . LEU A 1 196 ? 10.543 -16.876 -20.772 1.00 89.25 196 LEU A O 1
ATOM 1543 N N . GLY A 1 197 ? 10.646 -16.006 -18.695 1.00 90.06 197 GLY A N 1
ATOM 1544 C CA . GLY A 1 197 ? 11.894 -15.264 -18.863 1.00 90.06 197 GLY A CA 1
ATOM 1545 C C . GLY A 1 197 ? 13.088 -16.159 -19.193 1.00 90.06 197 GLY A C 1
ATOM 1546 O O . GLY A 1 197 ? 13.826 -15.872 -20.130 1.00 90.06 197 GLY A O 1
ATOM 1547 N N . THR A 1 198 ? 13.251 -17.272 -18.476 1.00 91.62 198 THR A N 1
ATOM 1548 C CA . THR A 1 198 ? 14.373 -18.198 -18.699 1.00 91.62 198 THR A CA 1
ATOM 1549 C C . THR A 1 198 ? 14.229 -19.014 -19.983 1.00 91.62 198 THR A C 1
ATOM 1551 O O . THR A 1 198 ? 15.231 -19.282 -20.638 1.00 91.62 198 THR A O 1
ATOM 1554 N N . LEU A 1 199 ? 13.004 -19.380 -20.381 1.00 91.19 199 LEU A N 1
ATOM 1555 C CA . LEU A 1 199 ? 12.754 -20.166 -21.598 1.00 91.19 199 LEU A CA 1
ATOM 1556 C C . LEU A 1 199 ? 12.858 -19.345 -22.890 1.00 91.19 199 LEU A C 1
ATOM 1558 O O . LEU A 1 199 ? 13.330 -19.852 -23.903 1.00 91.19 199 LEU A O 1
ATOM 1562 N N . ILE A 1 200 ? 12.380 -18.098 -22.871 1.00 90.31 200 ILE A N 1
ATOM 1563 C CA . ILE A 1 200 ? 12.328 -17.217 -24.053 1.00 90.31 200 ILE A CA 1
ATOM 1564 C C . ILE A 1 200 ? 13.589 -16.330 -24.140 1.00 90.31 200 ILE A C 1
ATOM 1566 O O . ILE A 1 200 ? 13.889 -15.770 -25.196 1.00 90.31 200 ILE A O 1
ATOM 1570 N N . GLY A 1 201 ? 14.345 -16.230 -23.044 1.00 88.19 201 GLY A N 1
ATOM 1571 C CA . GLY A 1 201 ? 15.472 -15.320 -22.872 1.00 88.19 201 GLY A CA 1
ATOM 1572 C C . GLY A 1 201 ? 15.043 -13.960 -22.311 1.00 88.19 201 GLY A C 1
ATOM 1573 O O . GLY A 1 201 ? 13.913 -13.498 -22.500 1.00 88.19 201 GLY A O 1
ATOM 1574 N N . GLU A 1 202 ? 15.962 -13.284 -21.618 1.00 84.12 202 GLU A N 1
ATOM 1575 C CA . GLU A 1 202 ? 15.745 -11.914 -21.149 1.00 84.12 202 GLU A CA 1
ATOM 1576 C C . GLU A 1 202 ? 15.797 -10.946 -22.334 1.00 84.12 202 GLU A C 1
ATOM 1578 O O . GLU A 1 202 ? 16.853 -10.488 -22.763 1.00 84.12 202 GLU A O 1
ATOM 1583 N N . ASN A 1 203 ? 14.629 -10.645 -22.892 1.00 89.31 203 ASN A N 1
ATOM 1584 C CA . ASN A 1 203 ? 14.475 -9.723 -24.001 1.00 89.31 203 ASN A CA 1
ATOM 1585 C C . ASN A 1 203 ? 13.394 -8.682 -23.686 1.00 89.31 203 ASN A C 1
ATOM 1587 O O . ASN A 1 203 ? 12.726 -8.699 -22.650 1.00 89.31 203 ASN A O 1
ATOM 1591 N N . THR A 1 204 ? 13.202 -7.747 -24.609 1.00 88.31 204 THR A N 1
ATOM 1592 C CA . THR A 1 204 ? 12.145 -6.737 -24.516 1.00 88.31 204 THR A CA 1
ATOM 1593 C C . THR A 1 204 ? 10.754 -7.352 -24.313 1.00 88.31 204 THR A C 1
ATOM 1595 O O . THR A 1 204 ? 9.950 -6.820 -23.549 1.00 88.31 204 THR A O 1
ATOM 1598 N N . GLY A 1 205 ? 10.470 -8.494 -24.946 1.00 88.44 205 GLY A N 1
ATOM 1599 C CA . GLY A 1 205 ? 9.181 -9.175 -24.839 1.00 88.44 205 GLY A CA 1
ATOM 1600 C C . GLY A 1 205 ? 8.878 -9.682 -23.428 1.00 88.44 205 GLY A C 1
ATOM 1601 O O . GLY A 1 205 ? 7.761 -9.495 -22.943 1.00 88.44 205 GLY A O 1
ATOM 1602 N N . THR A 1 206 ? 9.859 -10.266 -22.734 1.00 89.94 206 THR A N 1
ATOM 1603 C CA . THR A 1 206 ? 9.660 -10.816 -21.382 1.00 89.94 206 THR A CA 1
ATOM 1604 C C . THR A 1 206 ? 9.438 -9.723 -20.335 1.00 89.94 206 THR A C 1
ATOM 1606 O O . THR A 1 206 ? 8.598 -9.894 -19.450 1.00 89.94 206 THR A O 1
ATOM 1609 N N . LYS A 1 207 ? 10.067 -8.551 -20.495 1.00 90.69 207 LYS A N 1
ATOM 1610 C CA . LYS A 1 207 ? 9.802 -7.356 -19.670 1.00 90.69 207 LYS A CA 1
ATOM 1611 C C . LYS A 1 207 ? 8.402 -6.771 -19.882 1.00 90.69 207 LYS A C 1
ATOM 1613 O O . LYS A 1 207 ? 7.719 -6.417 -18.925 1.00 90.69 207 LYS A O 1
ATOM 1618 N N . ILE A 1 208 ? 7.938 -6.692 -21.131 1.00 92.25 208 ILE A N 1
ATOM 1619 C CA . ILE A 1 208 ? 6.564 -6.247 -21.422 1.00 92.25 208 ILE A CA 1
ATOM 1620 C C . ILE A 1 208 ? 5.559 -7.231 -20.808 1.00 92.25 208 ILE A C 1
ATOM 1622 O O . ILE A 1 208 ? 4.587 -6.819 -20.176 1.00 92.25 208 ILE A O 1
ATOM 1626 N N . MET A 1 209 ? 5.808 -8.535 -20.955 1.00 90.62 209 MET A N 1
ATOM 1627 C CA . MET A 1 209 ? 4.946 -9.579 -20.406 1.00 90.62 209 MET A CA 1
ATOM 1628 C C . MET A 1 209 ? 4.850 -9.498 -18.878 1.00 90.62 209 MET A C 1
ATOM 1630 O O . MET A 1 209 ? 3.747 -9.567 -18.336 1.00 90.62 209 MET A O 1
ATOM 1634 N N . SER A 1 210 ? 5.971 -9.308 -18.174 1.00 91.12 210 SER A N 1
ATOM 1635 C CA . SER A 1 210 ? 5.968 -9.182 -16.712 1.00 91.12 210 SER A CA 1
ATOM 1636 C C . SER A 1 210 ? 5.190 -7.945 -16.245 1.00 91.12 210 SER A C 1
ATOM 1638 O O . SER A 1 210 ? 4.383 -8.051 -15.316 1.00 91.12 210 SER A O 1
ATOM 1640 N N . ALA A 1 211 ? 5.330 -6.809 -16.937 1.00 92.94 211 ALA A N 1
ATOM 1641 C CA . ALA A 1 211 ? 4.544 -5.605 -16.670 1.00 92.94 211 ALA A CA 1
ATOM 1642 C C . ALA A 1 211 ? 3.036 -5.850 -16.863 1.00 92.94 211 ALA A C 1
ATOM 1644 O O . ALA A 1 211 ? 2.232 -5.470 -16.008 1.00 92.94 211 ALA A O 1
ATOM 1645 N N . ILE A 1 212 ? 2.643 -6.539 -17.943 1.00 94.06 212 ILE A N 1
ATOM 1646 C CA . ILE A 1 212 ? 1.242 -6.902 -18.218 1.00 94.06 212 ILE A CA 1
ATOM 1647 C C . ILE A 1 212 ? 0.687 -7.826 -17.128 1.00 94.06 212 ILE A C 1
ATOM 1649 O O . ILE A 1 212 ? -0.395 -7.559 -16.603 1.00 94.06 212 ILE A O 1
ATOM 1653 N N . ILE A 1 213 ? 1.419 -8.881 -16.752 1.00 93.38 213 ILE A N 1
ATOM 1654 C CA . ILE A 1 213 ? 1.013 -9.817 -15.690 1.00 93.38 213 ILE A CA 1
ATOM 1655 C C . ILE A 1 213 ? 0.785 -9.059 -14.376 1.00 93.38 213 ILE A C 1
ATOM 1657 O O . ILE A 1 213 ? -0.245 -9.250 -13.724 1.00 93.38 213 ILE A O 1
ATOM 1661 N N . MET A 1 214 ? 1.699 -8.153 -14.014 1.00 93.50 214 MET A N 1
ATOM 1662 C CA . MET A 1 214 ? 1.579 -7.334 -12.807 1.00 93.50 214 MET A CA 1
ATOM 1663 C C . MET A 1 214 ? 0.371 -6.385 -12.867 1.00 93.50 214 MET A C 1
ATOM 1665 O O . MET A 1 214 ? -0.376 -6.257 -11.894 1.00 93.50 214 MET A O 1
ATOM 1669 N N . GLY A 1 215 ? 0.124 -5.757 -14.020 1.00 94.94 215 GLY A N 1
ATOM 1670 C CA . GLY A 1 215 ? -1.048 -4.908 -14.233 1.00 94.94 215 GLY A CA 1
ATOM 1671 C C . GLY A 1 215 ? -2.368 -5.677 -14.111 1.00 94.94 215 GLY A C 1
ATOM 1672 O O . GLY A 1 215 ? -3.278 -5.225 -13.414 1.00 94.94 215 GLY A O 1
ATOM 1673 N N . ILE A 1 216 ? -2.466 -6.869 -14.713 1.00 94.81 216 ILE A N 1
ATOM 1674 C CA . ILE A 1 216 ? -3.643 -7.750 -14.605 1.00 94.81 216 ILE A CA 1
ATOM 1675 C C . ILE A 1 216 ? -3.857 -8.200 -13.156 1.00 94.81 216 ILE A C 1
ATOM 1677 O O . ILE A 1 216 ? -4.991 -8.211 -12.673 1.00 94.81 216 ILE A O 1
ATOM 1681 N N . PHE A 1 217 ? -2.781 -8.538 -12.442 1.00 95.56 217 PHE A N 1
ATOM 1682 C CA . PHE A 1 217 ? -2.869 -8.879 -11.027 1.00 95.56 217 PHE A CA 1
ATOM 1683 C C . PHE A 1 217 ? -3.489 -7.729 -10.227 1.00 95.56 217 PHE A C 1
ATOM 1685 O O . PHE A 1 217 ? -4.489 -7.939 -9.540 1.00 95.56 217 PHE A O 1
ATOM 1692 N N . LEU A 1 218 ? -2.976 -6.502 -10.366 1.00 94.50 218 LEU A N 1
ATOM 1693 C CA . LEU A 1 218 ? -3.494 -5.335 -9.642 1.00 94.50 218 LEU A CA 1
ATOM 1694 C C . LEU A 1 218 ? -4.925 -4.958 -10.030 1.00 94.50 218 LEU A C 1
ATOM 1696 O O . LEU A 1 218 ? -5.693 -4.541 -9.158 1.00 94.50 218 LEU A O 1
ATOM 1700 N N . LEU A 1 219 ? -5.291 -5.150 -11.301 1.00 96.38 219 LEU A N 1
ATOM 1701 C CA . LEU A 1 219 ? -6.640 -4.926 -11.819 1.00 96.38 219 LEU A CA 1
ATOM 1702 C C . LEU A 1 219 ? -7.695 -5.717 -11.033 1.00 96.38 219 LEU A C 1
ATOM 1704 O O . LEU A 1 219 ? -8.781 -5.201 -10.776 1.00 96.38 219 LEU A O 1
ATOM 1708 N N . VAL A 1 220 ? -7.379 -6.954 -10.640 1.00 95.75 220 VAL A N 1
ATOM 1709 C CA . VAL A 1 220 ? -8.283 -7.833 -9.879 1.00 95.75 220 VAL A CA 1
ATOM 1710 C C . VAL A 1 220 ? -8.058 -7.705 -8.372 1.00 95.75 220 VAL A C 1
ATOM 1712 O O . VAL A 1 220 ? -9.015 -7.649 -7.598 1.00 95.75 220 VAL A O 1
ATOM 1715 N N . TYR A 1 221 ? -6.798 -7.622 -7.951 1.00 94.94 221 TYR A N 1
ATOM 1716 C CA . TYR A 1 221 ? -6.385 -7.603 -6.552 1.00 94.94 221 TYR A CA 1
ATOM 1717 C C . TYR A 1 221 ? -6.946 -6.404 -5.782 1.00 94.94 221 TYR A C 1
ATOM 1719 O O . TYR A 1 221 ? -7.609 -6.583 -4.757 1.00 94.94 221 TYR A O 1
ATOM 1727 N N . LEU A 1 222 ? -6.709 -5.183 -6.272 1.00 95.31 222 LEU A N 1
ATOM 1728 C CA . LEU A 1 222 ? -7.089 -3.961 -5.563 1.00 95.31 222 LEU A CA 1
ATOM 1729 C C . LEU A 1 222 ? -8.592 -3.881 -5.259 1.00 95.31 222 LEU A C 1
ATOM 1731 O O . LEU A 1 222 ? -8.944 -3.703 -4.087 1.00 95.31 222 LEU A O 1
ATOM 1735 N N . PRO A 1 223 ? -9.505 -4.029 -6.241 1.00 96.62 223 PRO A N 1
ATOM 1736 C CA . PRO A 1 223 ? -10.931 -3.933 -5.955 1.00 96.62 223 PRO A CA 1
ATOM 1737 C C . PRO A 1 223 ? -11.421 -5.072 -5.057 1.00 96.62 223 PRO A C 1
ATOM 1739 O O . PRO A 1 223 ? -12.297 -4.843 -4.218 1.00 96.62 223 PRO A O 1
ATOM 1742 N N . TYR A 1 224 ? -10.840 -6.270 -5.177 1.00 97.19 224 TYR A N 1
ATOM 1743 C CA . TYR A 1 224 ? -11.202 -7.400 -4.329 1.00 97.19 224 TYR A CA 1
ATOM 1744 C C . TYR A 1 224 ? -10.840 -7.154 -2.861 1.00 97.19 224 TYR A C 1
ATOM 1746 O O . TYR A 1 224 ? -11.702 -7.289 -1.988 1.00 97.19 224 TYR A O 1
ATOM 1754 N N . VAL A 1 225 ? -9.603 -6.725 -2.580 1.00 97.19 225 VAL A N 1
ATOM 1755 C CA . VAL A 1 225 ? -9.167 -6.424 -1.207 1.00 97.19 225 VAL A CA 1
ATOM 1756 C C . VAL A 1 225 ? -9.995 -5.304 -0.601 1.00 97.19 225 VAL A C 1
ATOM 1758 O O . VAL A 1 225 ? -10.434 -5.427 0.540 1.00 97.19 225 VAL A O 1
ATOM 1761 N N . MET A 1 226 ? -10.278 -4.238 -1.351 1.00 96.88 226 MET A N 1
ATOM 1762 C CA . MET A 1 226 ? -11.079 -3.135 -0.815 1.00 96.88 226 MET A CA 1
ATOM 1763 C C . MET A 1 226 ? -12.521 -3.562 -0.519 1.00 96.88 226 MET A C 1
ATOM 1765 O O . MET A 1 226 ? -13.063 -3.169 0.513 1.00 96.88 226 MET A O 1
ATOM 1769 N N . CYS A 1 227 ? -13.127 -4.427 -1.342 1.00 96.94 227 CYS A N 1
ATOM 1770 C CA . CYS A 1 227 ? -14.434 -5.018 -1.033 1.00 96.94 227 CYS A CA 1
ATOM 1771 C C . CYS A 1 227 ? -14.381 -5.926 0.203 1.00 96.94 227 CYS A C 1
ATOM 1773 O O . CYS A 1 227 ? -15.288 -5.880 1.031 1.00 96.94 227 CYS A O 1
ATOM 1775 N N . TYR A 1 228 ? -13.319 -6.720 0.358 1.00 97.38 228 TYR A N 1
ATOM 1776 C CA . TYR A 1 228 ? -13.121 -7.581 1.525 1.00 97.38 228 TYR A CA 1
ATOM 1777 C C . TYR A 1 228 ? -12.989 -6.773 2.821 1.00 97.38 228 TYR A C 1
ATOM 1779 O O . TYR A 1 228 ? -13.665 -7.061 3.811 1.00 97.38 228 TYR A O 1
ATOM 1787 N N . ILE A 1 229 ? -12.167 -5.719 2.806 1.00 96.62 229 ILE A N 1
ATOM 1788 C CA . ILE A 1 229 ? -12.002 -4.808 3.943 1.00 96.62 229 ILE A CA 1
ATOM 1789 C C . ILE A 1 229 ? -13.297 -4.043 4.229 1.00 96.62 229 ILE A C 1
ATOM 1791 O O . ILE A 1 229 ? -13.649 -3.889 5.397 1.00 96.62 229 ILE A O 1
ATOM 1795 N N . ALA A 1 230 ? -14.038 -3.613 3.202 1.00 96.25 230 ALA A N 1
ATOM 1796 C CA . ALA A 1 230 ? -15.329 -2.948 3.374 1.00 96.25 230 ALA A CA 1
ATOM 1797 C C . ALA A 1 230 ? -16.369 -3.863 4.043 1.00 96.25 230 ALA A C 1
ATOM 1799 O O . ALA A 1 230 ? -17.064 -3.430 4.958 1.00 96.25 230 ALA A O 1
ATOM 1800 N N . GLU A 1 231 ? -16.460 -5.134 3.647 1.00 95.56 231 GLU A N 1
ATOM 1801 C CA . GLU A 1 231 ? -17.388 -6.083 4.277 1.00 95.56 231 GLU A CA 1
ATOM 1802 C C . GLU A 1 231 ? -17.003 -6.401 5.721 1.00 95.56 231 GLU A C 1
ATOM 1804 O O . GLU A 1 231 ? -17.858 -6.402 6.609 1.00 95.56 231 GLU A O 1
ATOM 1809 N N . LEU A 1 232 ? -15.709 -6.590 5.987 1.00 95.75 232 LEU A N 1
ATOM 1810 C CA . LEU A 1 232 ? -15.224 -6.783 7.351 1.00 95.75 232 LEU A CA 1
ATOM 1811 C C . LEU A 1 232 ? -15.487 -5.542 8.220 1.00 95.75 232 LEU A C 1
ATOM 1813 O O . LEU A 1 232 ? -15.855 -5.666 9.387 1.00 95.75 232 LEU A O 1
ATOM 1817 N N . TYR A 1 233 ? -15.349 -4.346 7.645 1.00 96.06 233 TYR A N 1
ATOM 1818 C CA . TYR A 1 233 ? -15.706 -3.091 8.295 1.00 96.06 233 TYR A CA 1
ATOM 1819 C C . TYR A 1 233 ? -17.199 -3.029 8.639 1.00 96.06 233 TYR A C 1
ATOM 1821 O O . TYR A 1 233 ? -17.543 -2.742 9.785 1.00 96.06 233 TYR A O 1
ATOM 1829 N N . HIS A 1 234 ? -18.083 -3.311 7.677 1.00 93.94 234 HIS A N 1
ATOM 1830 C CA . HIS A 1 234 ? -19.528 -3.267 7.898 1.00 93.94 234 HIS A CA 1
ATOM 1831 C C . HIS A 1 234 ? -19.980 -4.274 8.960 1.00 93.94 234 HIS A C 1
ATOM 1833 O O . HIS A 1 234 ? -20.835 -3.943 9.779 1.00 93.94 234 HIS A O 1
ATOM 1839 N N . ASP A 1 235 ? -19.401 -5.474 8.985 1.00 93.56 235 ASP A N 1
ATOM 1840 C CA . ASP A 1 235 ? -19.686 -6.478 10.015 1.00 93.56 235 ASP A CA 1
ATOM 1841 C C . ASP A 1 235 ? -19.319 -5.990 11.421 1.00 93.56 235 ASP A C 1
ATOM 1843 O O . ASP A 1 235 ? -20.114 -6.049 12.366 1.00 93.56 235 ASP A O 1
ATOM 1847 N N . LEU A 1 236 ? -18.115 -5.434 11.559 1.00 92.31 236 LEU A N 1
ATOM 1848 C CA . LEU A 1 236 ? -17.654 -4.904 12.834 1.00 92.31 236 LEU A CA 1
ATOM 1849 C C . LEU A 1 236 ? -18.449 -3.667 13.259 1.00 92.31 236 LEU A C 1
ATOM 1851 O O . LEU A 1 236 ? -18.742 -3.530 14.444 1.00 92.31 236 LEU A O 1
ATOM 1855 N N . ASP A 1 237 ? -18.816 -2.773 12.333 1.00 91.75 237 ASP A N 1
ATOM 1856 C CA . ASP A 1 237 ? -19.572 -1.557 12.667 1.00 91.75 237 ASP A CA 1
ATOM 1857 C C . ASP A 1 237 ? -21.017 -1.878 13.074 1.00 91.75 237 ASP A C 1
ATOM 1859 O O . ASP A 1 237 ? -21.545 -1.222 13.972 1.00 91.75 237 ASP A O 1
ATOM 1863 N N . LYS A 1 238 ? -21.620 -2.928 12.498 1.00 89.50 238 LYS A N 1
ATOM 1864 C CA . LYS A 1 238 ? -22.939 -3.449 12.905 1.00 89.50 238 LYS A CA 1
ATOM 1865 C C . LYS A 1 238 ? -22.918 -4.097 14.284 1.00 89.50 238 LYS A C 1
ATOM 1867 O O . LYS A 1 238 ? -23.874 -3.978 15.039 1.00 89.50 238 LYS A O 1
ATOM 1872 N N . THR A 1 239 ? -21.827 -4.776 14.623 1.00 86.69 239 THR A N 1
ATOM 1873 C CA . THR A 1 239 ? -21.696 -5.531 15.877 1.00 86.69 239 THR A CA 1
ATOM 1874 C C . THR A 1 239 ? -20.897 -4.782 16.950 1.00 86.69 239 THR A C 1
ATOM 1876 O O . THR A 1 239 ? -20.492 -5.387 17.952 1.00 86.69 239 THR A O 1
ATOM 1879 N N . LYS A 1 240 ? -20.630 -3.482 16.751 1.00 84.44 240 LYS A N 1
ATOM 1880 C CA . LYS A 1 240 ? -19.832 -2.661 17.672 1.00 84.44 240 LYS A CA 1
ATOM 1881 C C . LYS A 1 240 ? -20.564 -2.450 18.996 1.00 84.44 240 LYS A C 1
ATOM 1883 O O . LYS A 1 240 ? -21.760 -2.179 19.034 1.00 84.44 240 LYS A O 1
ATOM 1888 N N . GLN A 1 241 ? -19.813 -2.515 20.087 1.00 77.31 241 GLN A N 1
ATOM 1889 C CA . GLN A 1 241 ? -20.287 -2.079 21.399 1.00 77.31 241 GLN A CA 1
ATOM 1890 C C . GLN A 1 241 ? -19.991 -0.587 21.563 1.00 77.31 241 GLN A C 1
ATOM 1892 O O . GLN A 1 241 ? -18.954 -0.111 21.094 1.00 77.31 241 GLN A O 1
ATOM 1897 N N . GLN A 1 242 ? -20.886 0.152 22.220 1.00 79.06 242 GLN A N 1
ATOM 1898 C CA . GLN A 1 242 ? -20.625 1.554 22.535 1.00 79.06 242 GLN A CA 1
ATOM 1899 C C . GLN A 1 242 ? -19.505 1.638 23.588 1.00 79.06 242 GLN A C 1
ATOM 1901 O O . GLN A 1 242 ? -19.625 1.026 24.650 1.00 79.06 242 GLN A O 1
ATOM 1906 N N . PRO A 1 243 ? -18.391 2.328 23.297 1.00 80.19 243 PRO A N 1
ATOM 1907 C CA . PRO A 1 243 ? -17.288 2.440 24.240 1.00 80.19 243 PRO A CA 1
ATOM 1908 C C . PRO A 1 243 ? -17.638 3.415 25.369 1.00 80.19 243 PRO A C 1
ATOM 1910 O O . PRO A 1 243 ? -18.175 4.491 25.113 1.00 80.19 243 PRO A O 1
ATOM 1913 N N . ASP A 1 244 ? -17.276 3.064 26.605 1.00 84.56 244 ASP A N 1
ATOM 1914 C CA . ASP A 1 244 ? -17.372 3.984 27.742 1.00 84.56 244 ASP A CA 1
ATOM 1915 C C . ASP A 1 244 ? -16.374 5.163 27.621 1.00 84.56 244 ASP A C 1
ATOM 1917 O O . ASP A 1 244 ? -15.388 5.118 26.871 1.00 84.56 244 ASP A O 1
ATOM 1921 N N . GLU A 1 245 ? -16.610 6.242 28.372 1.00 84.06 245 GLU A N 1
ATOM 1922 C CA . GLU A 1 245 ? -15.789 7.460 28.309 1.00 84.06 245 GLU A CA 1
ATOM 1923 C C . GLU A 1 245 ? -14.322 7.216 28.712 1.00 84.06 245 GLU A C 1
ATOM 1925 O O . GLU A 1 245 ? -13.391 7.728 28.076 1.00 84.06 245 GLU A O 1
ATOM 1930 N N . LYS A 1 246 ? -14.087 6.352 29.709 1.00 85.06 246 LYS A N 1
ATOM 1931 C CA . LYS A 1 246 ? -12.736 5.979 30.161 1.00 85.06 246 LYS A CA 1
ATOM 1932 C C . LYS A 1 246 ? -11.958 5.277 29.044 1.00 85.06 246 LYS A C 1
ATOM 1934 O O . LYS A 1 246 ? -10.763 5.521 28.850 1.00 85.06 246 LYS A O 1
ATOM 1939 N N . GLN A 1 247 ? -12.622 4.431 28.264 1.00 84.31 247 GLN A N 1
ATOM 1940 C CA . GLN A 1 247 ? -12.060 3.724 27.124 1.00 84.31 247 GLN A CA 1
ATOM 1941 C C . GLN A 1 247 ? -11.739 4.674 25.976 1.00 84.31 247 GLN A C 1
ATOM 1943 O O . GLN A 1 247 ? -10.688 4.508 25.347 1.00 84.31 247 GLN A O 1
ATOM 1948 N N . ILE A 1 248 ? -12.588 5.673 25.724 1.00 85.31 248 ILE A N 1
ATOM 1949 C CA . ILE A 1 248 ? -12.318 6.729 24.742 1.00 85.31 248 ILE A CA 1
ATOM 1950 C C . ILE A 1 248 ? -11.057 7.504 25.143 1.00 85.31 248 ILE A C 1
ATOM 1952 O O . ILE A 1 248 ? -10.168 7.703 24.308 1.00 85.31 248 ILE A O 1
ATOM 1956 N N . GLN A 1 249 ? -10.925 7.887 26.415 1.00 85.75 249 GLN A N 1
ATOM 1957 C CA . GLN A 1 249 ? -9.765 8.638 26.894 1.00 85.75 249 GLN A CA 1
ATOM 1958 C C . GLN A 1 249 ? -8.472 7.813 26.834 1.00 85.75 249 GLN A C 1
ATOM 1960 O O . GLN A 1 249 ? -7.479 8.265 26.259 1.00 85.75 249 GLN A O 1
ATOM 1965 N N . LYS A 1 250 ? -8.491 6.560 27.314 1.00 88.12 250 LYS A N 1
ATOM 1966 C CA . LYS A 1 250 ? -7.345 5.637 27.205 1.00 88.12 250 LYS A CA 1
ATOM 1967 C C . LYS A 1 250 ? -6.925 5.426 25.748 1.00 88.12 250 LYS A C 1
ATOM 1969 O O . LYS A 1 250 ? -5.734 5.322 25.448 1.00 88.12 250 LYS A O 1
ATOM 1974 N N . ASN A 1 251 ? -7.889 5.384 24.826 1.00 88.12 251 ASN A N 1
ATOM 1975 C CA . ASN A 1 251 ? -7.611 5.259 23.400 1.00 88.12 251 ASN A CA 1
ATOM 1976 C C . ASN A 1 251 ? -6.858 6.479 22.845 1.00 88.12 251 ASN A C 1
ATOM 1978 O O . ASN A 1 251 ? -5.875 6.311 22.123 1.00 88.12 251 ASN A O 1
ATOM 1982 N N . LYS A 1 252 ? -7.283 7.694 23.222 1.00 88.31 252 LYS A N 1
ATOM 1983 C CA . LYS A 1 252 ? -6.628 8.948 22.818 1.00 88.31 252 LYS A CA 1
ATOM 1984 C C . LYS A 1 252 ? -5.176 9.008 23.290 1.00 88.31 252 LYS A C 1
ATOM 1986 O O . LYS A 1 252 ? -4.307 9.321 22.480 1.00 88.31 252 LYS A O 1
ATOM 1991 N N . THR A 1 253 ? -4.918 8.709 24.563 1.00 89.44 253 THR A N 1
ATOM 1992 C CA . THR A 1 253 ? -3.562 8.766 25.136 1.00 89.44 253 THR A CA 1
ATOM 1993 C C . THR A 1 253 ? -2.637 7.771 24.455 1.00 89.44 253 THR A C 1
ATOM 1995 O O . THR A 1 253 ? -1.557 8.144 24.014 1.00 89.44 253 THR A O 1
ATOM 1998 N N . PHE A 1 254 ? -3.090 6.531 24.280 1.00 91.94 254 PHE A N 1
ATOM 1999 C CA . PHE A 1 254 ? -2.295 5.499 23.622 1.00 91.94 254 PHE A CA 1
ATOM 2000 C C . PHE A 1 254 ? -1.870 5.912 22.207 1.00 91.94 254 PHE A C 1
ATOM 2002 O O . PHE A 1 254 ? -0.689 5.854 21.894 1.00 91.94 254 PHE A O 1
ATOM 2009 N N . LEU A 1 255 ? -2.798 6.376 21.360 1.00 91.00 255 LEU A N 1
ATOM 2010 C CA . LEU A 1 255 ? -2.452 6.756 19.984 1.00 91.00 255 LEU A CA 1
ATOM 2011 C C . LEU A 1 255 ? -1.459 7.926 19.937 1.00 91.00 255 LEU A C 1
ATOM 2013 O O . LEU A 1 255 ? -0.571 7.935 19.090 1.00 91.00 255 LEU A O 1
ATOM 2017 N N . LYS A 1 256 ? -1.569 8.886 20.865 1.00 92.62 256 LYS A N 1
ATOM 2018 C CA . LYS A 1 256 ? -0.602 9.987 20.977 1.00 92.62 256 LYS A CA 1
ATOM 2019 C C . LYS A 1 256 ? 0.792 9.495 21.366 1.00 92.62 256 LYS A C 1
ATOM 2021 O O . LYS A 1 256 ? 1.756 9.947 20.764 1.00 92.62 256 LYS A O 1
ATOM 2026 N N . VAL A 1 257 ? 0.895 8.577 22.329 1.00 93.44 257 VAL A N 1
ATOM 2027 C CA . VAL A 1 257 ? 2.185 8.025 22.779 1.00 93.44 257 VAL A CA 1
ATOM 2028 C C . VAL A 1 257 ? 2.912 7.345 21.622 1.00 93.44 257 VAL A C 1
ATOM 2030 O O . VAL A 1 257 ? 4.059 7.679 21.358 1.00 93.44 257 VAL A O 1
ATOM 2033 N N . PHE A 1 258 ? 2.239 6.462 20.881 1.00 93.62 258 PHE A N 1
ATOM 2034 C CA . PHE A 1 258 ? 2.869 5.776 19.747 1.00 93.62 258 PHE A CA 1
ATOM 2035 C C . PHE A 1 258 ? 3.213 6.718 18.594 1.00 93.62 258 PHE A C 1
ATOM 2037 O O . PHE A 1 258 ? 4.244 6.544 17.958 1.00 93.62 258 PHE A O 1
ATOM 2044 N N . MET A 1 259 ? 2.398 7.745 18.353 1.00 95.19 259 MET A N 1
ATOM 2045 C CA . MET A 1 259 ? 2.724 8.780 17.372 1.00 95.19 259 MET A CA 1
ATOM 2046 C C . MET A 1 259 ? 3.999 9.547 17.759 1.00 95.19 259 MET A C 1
ATOM 2048 O O . MET A 1 259 ? 4.882 9.705 16.924 1.00 95.19 259 MET A O 1
ATOM 2052 N N . ILE A 1 260 ? 4.122 9.985 19.020 1.00 95.06 260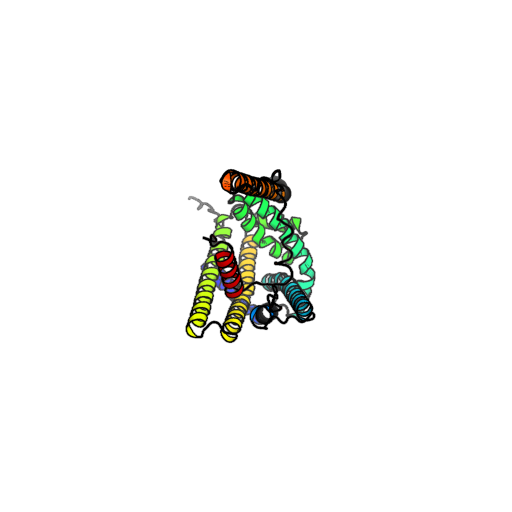 ILE A N 1
ATOM 2053 C CA . ILE A 1 260 ? 5.325 10.674 19.522 1.00 95.06 260 ILE A CA 1
ATOM 2054 C C . ILE A 1 260 ? 6.537 9.744 19.446 1.00 95.06 260 ILE A C 1
ATOM 2056 O O . ILE A 1 260 ? 7.594 10.154 18.981 1.00 95.06 260 ILE A O 1
ATOM 2060 N N . LEU A 1 261 ? 6.373 8.486 19.853 1.00 94.38 261 LEU A N 1
ATOM 2061 C CA . LEU A 1 261 ? 7.444 7.498 19.831 1.00 94.38 261 LEU A CA 1
ATOM 2062 C C . LEU A 1 261 ? 7.911 7.199 18.401 1.00 94.38 261 LEU A C 1
ATOM 2064 O O . LEU A 1 261 ? 9.103 7.043 18.183 1.00 94.38 261 LEU A O 1
ATOM 2068 N N . GLY A 1 262 ? 7.016 7.201 17.411 1.00 93.56 262 GLY A N 1
ATOM 2069 C CA . GLY A 1 262 ? 7.403 7.110 16.002 1.00 93.56 262 GLY A CA 1
ATOM 2070 C C . GLY A 1 262 ? 8.177 8.335 15.513 1.00 93.56 262 GLY A C 1
ATOM 2071 O O . GLY A 1 262 ? 9.222 8.182 14.889 1.00 93.56 262 GLY A O 1
ATOM 2072 N N . ILE A 1 263 ? 7.686 9.541 15.820 1.00 95.56 263 ILE A N 1
ATOM 2073 C CA . ILE A 1 263 ? 8.301 10.807 15.380 1.00 95.56 263 ILE A CA 1
ATOM 2074 C C . ILE A 1 263 ? 9.688 11.006 16.001 1.00 95.56 263 ILE A C 1
ATOM 2076 O O . ILE A 1 263 ? 10.611 11.415 15.307 1.00 95.56 263 ILE A O 1
ATOM 2080 N N . VAL A 1 264 ? 9.841 10.725 17.297 1.00 95.94 264 VAL A N 1
ATOM 2081 C CA . VAL A 1 264 ? 11.101 10.920 18.036 1.00 95.94 264 VAL A CA 1
ATOM 2082 C C . VAL A 1 264 ? 12.022 9.707 17.907 1.00 95.94 264 VAL A C 1
ATOM 2084 O O . VAL A 1 264 ? 13.237 9.853 17.812 1.00 95.94 264 VAL A O 1
ATOM 2087 N N . GLY A 1 265 ? 11.462 8.499 17.882 1.00 92.31 265 GLY A N 1
ATOM 2088 C CA . GLY A 1 265 ? 12.244 7.268 17.842 1.00 92.31 265 GLY A CA 1
ATOM 2089 C C . GLY A 1 265 ? 12.950 7.045 16.506 1.00 92.31 265 GLY A C 1
ATOM 2090 O O . GLY A 1 265 ? 14.080 6.567 16.503 1.00 92.31 265 GLY A O 1
ATOM 2091 N N . LEU A 1 266 ? 12.341 7.428 15.377 1.00 92.62 266 LEU A N 1
ATOM 2092 C CA . LEU A 1 266 ? 12.969 7.285 14.059 1.00 92.62 266 LEU A CA 1
ATOM 2093 C C . LEU A 1 266 ? 14.305 8.045 13.929 1.00 92.62 266 LEU A C 1
ATOM 2095 O O . LEU A 1 266 ? 15.303 7.396 13.614 1.00 92.62 266 LEU A O 1
ATOM 2099 N N . PRO A 1 267 ? 14.384 9.372 14.167 1.00 94.19 267 PRO A N 1
ATOM 2100 C CA . PRO A 1 267 ? 15.648 10.098 14.061 1.00 94.19 267 PRO A CA 1
ATOM 2101 C C . PRO A 1 267 ? 16.686 9.606 15.075 1.00 94.19 267 PRO A C 1
ATOM 2103 O O . PRO A 1 267 ? 17.871 9.589 14.759 1.00 94.19 267 PRO A O 1
ATOM 2106 N N . LEU A 1 268 ? 16.257 9.144 16.255 1.00 95.06 268 LEU A N 1
ATOM 2107 C CA . LEU A 1 268 ? 17.156 8.559 17.249 1.00 95.06 268 LEU A CA 1
ATOM 2108 C C . LEU A 1 268 ? 17.799 7.257 16.743 1.00 95.06 268 LEU A C 1
ATOM 2110 O O . LEU A 1 268 ? 19.012 7.098 16.848 1.00 95.06 268 LEU A O 1
ATOM 2114 N N . ILE A 1 269 ? 17.017 6.359 16.134 1.00 93.12 269 ILE A N 1
ATOM 2115 C CA . ILE A 1 269 ? 17.540 5.126 15.523 1.00 93.12 269 ILE A CA 1
ATOM 2116 C C . ILE A 1 269 ? 18.486 5.456 14.367 1.00 93.12 269 ILE A C 1
ATOM 2118 O O . ILE A 1 269 ? 19.576 4.894 14.300 1.00 93.12 269 ILE A O 1
ATOM 2122 N N . ILE A 1 270 ? 18.101 6.383 13.484 1.00 94.25 270 ILE A N 1
ATOM 2123 C CA . ILE A 1 270 ? 18.951 6.812 12.364 1.00 94.25 270 ILE A CA 1
ATOM 2124 C C . ILE A 1 270 ? 20.276 7.374 12.886 1.00 94.25 270 ILE A C 1
ATOM 2126 O O . ILE A 1 270 ? 21.329 7.006 12.371 1.00 94.25 270 ILE A O 1
ATOM 2130 N N . GLY A 1 271 ? 20.242 8.208 13.928 1.00 95.69 271 GLY A N 1
ATOM 2131 C CA . GLY A 1 271 ? 21.439 8.743 14.575 1.00 95.69 271 GLY A CA 1
ATOM 2132 C C . GLY A 1 271 ? 22.360 7.637 15.084 1.00 95.69 271 GLY A C 1
ATOM 2133 O O . GLY A 1 271 ? 23.525 7.601 14.703 1.00 95.69 271 GLY A O 1
ATOM 2134 N N . ILE A 1 272 ? 21.824 6.684 15.855 1.00 95.75 272 ILE A N 1
ATOM 2135 C CA . ILE A 1 272 ? 22.593 5.549 16.393 1.00 95.75 272 ILE A CA 1
ATOM 2136 C C . ILE A 1 272 ? 23.226 4.725 15.265 1.00 95.75 272 ILE A C 1
ATOM 2138 O O . ILE A 1 272 ? 24.426 4.460 15.300 1.00 95.75 272 ILE A O 1
ATOM 2142 N N . VAL A 1 273 ? 22.445 4.346 14.249 1.00 95.88 273 VAL A N 1
ATOM 2143 C CA . VAL A 1 273 ? 22.935 3.547 13.113 1.00 95.88 273 VAL A CA 1
ATOM 2144 C C . VAL A 1 273 ? 24.021 4.299 12.348 1.00 95.88 273 VAL A C 1
ATOM 2146 O O . VAL A 1 273 ? 25.051 3.718 12.017 1.00 95.88 273 VAL A O 1
ATOM 2149 N N . THR A 1 274 ? 23.833 5.599 12.121 1.00 96.19 274 THR A N 1
ATOM 2150 C CA . THR A 1 274 ? 24.815 6.438 11.422 1.00 96.19 274 THR A CA 1
ATOM 2151 C C . THR A 1 274 ? 26.110 6.552 12.225 1.00 96.19 274 THR A C 1
ATOM 2153 O O . THR A 1 274 ? 27.192 6.419 11.663 1.00 96.19 274 THR A O 1
ATOM 2156 N N . THR A 1 275 ? 26.030 6.727 13.547 1.00 96.94 275 THR A N 1
ATOM 2157 C CA . THR A 1 275 ? 27.212 6.760 14.418 1.00 96.94 275 THR A CA 1
ATOM 2158 C C . THR A 1 275 ? 27.958 5.427 14.417 1.00 96.94 275 THR A C 1
ATOM 2160 O O . THR A 1 275 ? 29.182 5.431 14.306 1.00 96.94 275 THR A O 1
ATOM 2163 N N . ILE A 1 276 ? 27.250 4.294 14.483 1.00 96.81 276 ILE A N 1
ATOM 2164 C CA . ILE A 1 276 ? 27.861 2.958 14.383 1.00 96.81 276 ILE A CA 1
ATOM 2165 C C . ILE A 1 276 ? 28.547 2.788 13.024 1.00 96.81 276 ILE A C 1
ATOM 2167 O O . ILE A 1 276 ? 29.688 2.334 12.974 1.00 96.81 276 ILE A O 1
ATOM 2171 N N . ALA A 1 277 ? 27.895 3.200 11.934 1.00 95.75 277 ALA A N 1
ATOM 2172 C CA . ALA A 1 277 ? 28.464 3.130 10.593 1.00 95.75 277 ALA A CA 1
ATOM 2173 C C . ALA A 1 277 ? 29.752 3.967 10.487 1.00 95.75 277 ALA A C 1
ATOM 2175 O O . ALA A 1 277 ? 30.791 3.437 10.096 1.00 95.75 277 ALA A O 1
ATOM 2176 N N . ILE A 1 278 ? 29.729 5.231 10.927 1.00 97.06 278 ILE A N 1
ATOM 2177 C CA . ILE A 1 278 ? 30.910 6.115 10.936 1.00 97.06 278 ILE A CA 1
ATOM 2178 C C . ILE A 1 278 ? 32.032 5.520 11.795 1.00 97.06 278 ILE A C 1
ATOM 2180 O O . ILE A 1 278 ? 33.188 5.496 11.373 1.00 97.06 278 ILE A O 1
ATOM 2184 N N . TYR A 1 279 ? 31.706 5.008 12.984 1.00 96.81 279 TYR A N 1
ATOM 2185 C CA . TYR A 1 279 ? 32.684 4.365 13.860 1.00 96.81 279 TYR A CA 1
ATOM 2186 C C . TYR A 1 279 ? 33.313 3.134 13.194 1.00 96.81 279 TYR A C 1
ATOM 2188 O O . TYR A 1 279 ? 34.533 2.981 13.225 1.00 96.81 279 TYR A O 1
ATOM 2196 N N . SER A 1 280 ? 32.504 2.298 12.535 1.00 94.25 280 SER A N 1
ATOM 2197 C CA . SER A 1 280 ? 32.976 1.095 11.841 1.00 94.25 280 SER A CA 1
ATOM 2198 C C . SER A 1 280 ? 33.927 1.418 10.680 1.00 94.25 280 SER A C 1
ATOM 2200 O O . SER A 1 280 ? 35.001 0.825 10.595 1.00 94.25 280 SER A O 1
ATOM 2202 N N . VAL A 1 281 ? 33.603 2.424 9.858 1.00 95.56 281 VAL A N 1
ATOM 2203 C CA . VAL A 1 281 ? 34.458 2.899 8.757 1.00 95.56 281 VAL A CA 1
ATOM 2204 C C . VAL A 1 281 ? 35.772 3.473 9.286 1.00 95.56 281 VAL A C 1
ATOM 2206 O O . VAL A 1 281 ? 36.842 3.144 8.777 1.00 95.56 281 VAL A O 1
ATOM 2209 N N . ASN A 1 282 ? 35.719 4.290 10.340 1.00 94.69 282 ASN A N 1
ATOM 2210 C CA . ASN A 1 282 ? 36.922 4.868 10.937 1.00 94.69 282 ASN A CA 1
ATOM 2211 C C . ASN A 1 282 ? 37.841 3.798 11.537 1.00 94.69 282 ASN A C 1
ATOM 2213 O O . ASN A 1 282 ? 39.061 3.911 11.432 1.00 94.69 282 ASN A O 1
ATOM 2217 N N . ASN A 1 283 ? 37.272 2.759 12.153 1.00 93.62 283 ASN A N 1
ATOM 2218 C CA . ASN A 1 283 ? 38.053 1.657 12.701 1.00 93.62 283 ASN A CA 1
ATOM 2219 C C . ASN A 1 283 ? 38.707 0.817 11.594 1.00 93.62 283 ASN A C 1
ATOM 2221 O O . ASN A 1 283 ? 39.884 0.484 11.699 1.00 93.62 283 ASN A O 1
ATOM 2225 N N . PHE A 1 284 ? 37.979 0.548 10.505 1.00 90.56 284 PHE A N 1
ATOM 2226 C CA . PHE A 1 284 ? 38.523 -0.138 9.331 1.00 90.56 284 PHE A CA 1
ATOM 2227 C C . PHE A 1 284 ? 39.671 0.651 8.687 1.00 90.56 284 PHE A C 1
ATOM 2229 O O . PHE A 1 284 ? 40.719 0.084 8.392 1.00 90.56 284 PHE A O 1
ATOM 2236 N N . ARG A 1 285 ? 39.520 1.977 8.550 1.00 87.25 285 ARG A N 1
ATOM 2237 C CA . ARG A 1 285 ? 40.587 2.850 8.040 1.00 87.25 285 ARG A CA 1
ATOM 2238 C C . ARG A 1 285 ? 41.848 2.769 8.904 1.00 87.25 285 ARG A C 1
ATOM 2240 O O . ARG A 1 285 ? 42.933 2.641 8.357 1.00 87.25 285 ARG A O 1
ATOM 2247 N N . LYS A 1 286 ? 41.713 2.804 10.236 1.00 88.19 286 LYS A N 1
ATOM 2248 C CA . LYS A 1 286 ? 42.858 2.694 11.159 1.00 88.19 286 LYS A CA 1
ATOM 2249 C C . LYS A 1 286 ? 43.567 1.344 11.064 1.00 88.19 286 LYS A C 1
ATOM 2251 O O . LYS A 1 286 ? 44.791 1.325 11.053 1.00 88.19 286 LYS A O 1
ATOM 2256 N N . ALA A 1 287 ? 42.815 0.246 10.980 1.00 84.44 287 ALA A N 1
ATOM 2257 C CA . ALA A 1 287 ? 43.391 -1.084 10.780 1.00 84.44 287 ALA A CA 1
ATOM 2258 C C . ALA A 1 287 ? 44.178 -1.142 9.461 1.00 84.44 287 ALA A C 1
ATOM 2260 O O . ALA A 1 287 ? 45.358 -1.463 9.464 1.00 84.44 287 ALA A O 1
ATOM 2261 N N . SER A 1 288 ? 43.573 -0.672 8.365 1.00 79.19 288 SER A N 1
ATOM 2262 C CA . SER A 1 288 ? 44.233 -0.613 7.058 1.00 79.19 288 SER A CA 1
ATOM 2263 C C . SER A 1 288 ? 45.495 0.251 7.038 1.00 79.19 288 SER A C 1
ATOM 2265 O O . SER A 1 288 ? 46.379 -0.051 6.252 1.00 79.19 288 SER A O 1
ATOM 2267 N N . THR A 1 289 ? 45.589 1.319 7.839 1.00 74.75 289 THR A N 1
ATOM 2268 C CA . THR A 1 289 ? 46.810 2.142 7.926 1.00 74.75 289 THR A CA 1
ATOM 2269 C C . THR A 1 289 ? 47.898 1.473 8.770 1.00 74.75 289 THR A C 1
ATOM 2271 O O . THR A 1 289 ? 49.073 1.580 8.438 1.00 74.75 289 THR A O 1
ATOM 2274 N N . ASN A 1 290 ? 47.523 0.770 9.841 1.00 71.88 290 ASN A N 1
ATOM 2275 C CA . ASN A 1 290 ? 48.477 0.102 10.731 1.00 71.88 290 ASN A CA 1
ATOM 2276 C C . ASN A 1 290 ? 49.040 -1.205 10.149 1.00 71.88 290 ASN A C 1
ATOM 2278 O O . ASN A 1 290 ? 50.127 -1.613 10.545 1.00 71.88 290 ASN A O 1
ATOM 2282 N N . ASP A 1 291 ? 48.324 -1.833 9.214 1.00 67.50 291 ASP A N 1
ATOM 2283 C CA . ASP A 1 291 ? 48.749 -3.063 8.536 1.00 67.50 291 ASP A CA 1
ATOM 2284 C C . ASP A 1 291 ? 49.596 -2.799 7.270 1.00 67.50 291 ASP A C 1
ATOM 2286 O O . ASP A 1 291 ? 49.970 -3.742 6.573 1.00 67.50 291 ASP A O 1
ATOM 2290 N N . ILE A 1 292 ? 49.933 -1.535 6.961 1.00 60.88 292 ILE A N 1
ATOM 2291 C CA . ILE A 1 292 ? 50.899 -1.205 5.899 1.00 60.88 292 ILE A CA 1
ATOM 2292 C C . ILE A 1 292 ? 52.308 -1.490 6.442 1.00 60.88 292 ILE A C 1
ATOM 2294 O O . ILE A 1 292 ? 52.718 -0.831 7.405 1.00 60.88 292 ILE A O 1
ATOM 2298 N N . PRO A 1 293 ? 53.071 -2.439 5.860 1.00 64.88 293 PRO A N 1
ATOM 2299 C CA . PRO A 1 293 ? 54.428 -2.731 6.306 1.00 64.88 293 PRO A CA 1
ATOM 2300 C C . PRO A 1 293 ? 55.281 -1.461 6.256 1.00 64.88 293 PRO A C 1
ATOM 2302 O O . PRO A 1 293 ? 55.159 -0.680 5.316 1.00 64.88 293 PRO A O 1
ATOM 2305 N N . ALA A 1 294 ? 56.180 -1.272 7.225 1.00 64.06 294 ALA A N 1
ATOM 2306 C CA . ALA A 1 294 ? 57.053 -0.093 7.285 1.00 64.06 294 ALA A CA 1
ATOM 2307 C C . ALA A 1 294 ? 57.859 0.139 5.989 1.00 64.06 294 ALA A C 1
ATOM 2309 O O . ALA A 1 294 ? 58.186 1.272 5.673 1.00 64.06 294 ALA A O 1
ATOM 2310 N N . SER A 1 295 ? 58.121 -0.912 5.203 1.00 63.66 295 SER A N 1
ATOM 2311 C CA . SER A 1 295 ? 58.791 -0.816 3.899 1.00 63.66 295 SER A CA 1
ATOM 2312 C C . SER A 1 295 ? 57.940 -0.216 2.771 1.00 63.66 295 SER A C 1
ATOM 2314 O O . SER A 1 295 ? 58.479 0.090 1.717 1.00 63.66 295 SER A O 1
ATOM 2316 N N . TRP A 1 296 ? 56.628 -0.069 2.968 1.00 59.06 296 TRP A N 1
ATOM 2317 C CA . TRP A 1 296 ? 55.688 0.552 2.024 1.00 59.06 296 TRP A CA 1
ATOM 2318 C C . TRP A 1 296 ? 55.205 1.926 2.511 1.00 59.06 296 TRP A C 1
ATOM 2320 O O . TRP A 1 296 ? 54.377 2.560 1.857 1.00 59.06 296 TRP A O 1
ATOM 2330 N N . GLN A 1 297 ? 55.687 2.387 3.670 1.00 58.81 297 GLN A N 1
ATOM 2331 C CA . GLN A 1 297 ? 55.474 3.755 4.127 1.00 58.81 297 GLN A CA 1
ATOM 2332 C C . GLN A 1 297 ? 56.493 4.634 3.399 1.00 58.81 297 GLN A C 1
ATOM 2334 O O . GLN A 1 297 ? 57.682 4.571 3.692 1.00 58.81 297 GLN A O 1
ATOM 2339 N N . ILE A 1 298 ? 56.029 5.396 2.406 1.00 59.44 298 ILE A N 1
ATOM 2340 C CA . ILE A 1 298 ? 56.852 6.401 1.726 1.00 59.44 298 ILE A CA 1
ATOM 2341 C C . ILE A 1 298 ? 57.269 7.421 2.790 1.00 59.44 298 ILE A C 1
ATOM 2343 O O . ILE A 1 298 ? 56.415 8.052 3.415 1.00 59.44 298 ILE A O 1
ATOM 2347 N N . ASP A 1 299 ? 58.570 7.517 3.048 1.00 57.12 299 ASP A N 1
ATOM 2348 C CA . ASP A 1 299 ? 59.132 8.510 3.954 1.00 57.12 299 ASP A CA 1
ATOM 2349 C C . ASP A 1 299 ? 59.082 9.878 3.263 1.00 57.12 299 ASP A C 1
ATOM 2351 O O . ASP A 1 299 ? 59.919 10.190 2.422 1.00 57.12 299 ASP A O 1
ATOM 2355 N N . ASP A 1 300 ? 58.089 10.703 3.609 1.00 56.97 300 ASP A N 1
ATOM 2356 C CA . ASP A 1 300 ? 57.957 12.078 3.098 1.00 56.97 300 ASP A CA 1
ATOM 2357 C C . ASP A 1 300 ? 59.175 12.967 3.447 1.00 56.97 300 ASP A C 1
ATOM 2359 O O . ASP A 1 300 ? 59.299 14.077 2.924 1.00 56.97 300 ASP A O 1
ATOM 2363 N N . SER A 1 301 ? 60.075 12.520 4.337 1.00 57.47 301 SER A N 1
ATOM 2364 C CA . SER A 1 301 ? 61.332 13.216 4.630 1.00 57.47 301 SER A CA 1
ATOM 2365 C C . SER A 1 301 ? 62.469 12.861 3.671 1.00 57.47 301 SER A C 1
ATOM 2367 O O . SER A 1 301 ? 63.421 13.638 3.563 1.00 57.47 301 SER A O 1
ATOM 2369 N N . ASP A 1 302 ? 62.331 11.783 2.897 1.00 51.44 302 ASP A N 1
ATOM 2370 C CA . ASP A 1 302 ? 63.243 11.441 1.813 1.00 51.44 302 ASP A CA 1
ATOM 2371 C C . ASP A 1 302 ? 62.700 12.005 0.493 1.00 51.44 302 ASP A C 1
ATOM 2373 O O . ASP A 1 302 ? 62.345 11.307 -0.453 1.00 51.44 302 ASP A O 1
ATOM 2377 N N . THR A 1 303 ? 62.660 13.338 0.414 1.00 50.62 303 THR A N 1
ATOM 2378 C CA . THR A 1 303 ? 62.703 14.035 -0.881 1.00 50.62 303 THR A CA 1
ATOM 2379 C C . THR A 1 303 ? 64.129 13.966 -1.427 1.00 50.62 303 THR A C 1
ATOM 2381 O O . THR A 1 303 ? 64.761 14.981 -1.727 1.00 50.62 303 THR A O 1
ATOM 2384 N N . THR A 1 304 ? 64.672 12.755 -1.562 1.00 44.88 304 THR A N 1
ATOM 2385 C CA . THR A 1 304 ? 65.776 12.517 -2.481 1.00 44.88 304 THR A CA 1
ATOM 2386 C C . THR A 1 304 ? 65.223 12.744 -3.877 1.00 44.88 304 THR A C 1
ATOM 2388 O O . THR A 1 304 ? 64.562 11.902 -4.473 1.00 44.88 304 THR A O 1
ATOM 2391 N N . ILE A 1 305 ? 65.421 13.983 -4.325 1.00 45.84 305 ILE A N 1
ATOM 2392 C CA . ILE A 1 305 ? 65.618 14.425 -5.701 1.00 45.84 305 ILE A CA 1
ATOM 2393 C C . ILE A 1 305 ? 65.560 13.228 -6.656 1.00 45.84 305 ILE A C 1
ATOM 2395 O O . ILE A 1 305 ? 66.551 12.515 -6.821 1.00 45.84 305 ILE A O 1
ATOM 2399 N N . ILE A 1 306 ? 64.402 13.024 -7.290 1.00 44.94 306 ILE A N 1
ATOM 2400 C CA . ILE A 1 306 ? 64.370 12.324 -8.572 1.00 44.94 306 ILE A CA 1
ATOM 2401 C C . ILE A 1 306 ? 65.402 13.073 -9.423 1.00 44.94 306 ILE A C 1
ATOM 2403 O O . ILE A 1 306 ? 65.277 14.299 -9.540 1.00 44.94 306 ILE A O 1
ATOM 2407 N N . PRO A 1 307 ? 66.473 12.420 -9.911 1.00 41.81 307 PRO A N 1
ATOM 2408 C CA . PRO A 1 307 ? 67.389 13.098 -10.806 1.00 41.81 307 PRO A CA 1
ATOM 2409 C C . PRO A 1 307 ? 66.550 13.644 -11.956 1.00 41.81 307 PRO A C 1
ATOM 2411 O O . PRO A 1 307 ? 65.639 12.965 -12.422 1.00 41.81 307 PRO A O 1
ATOM 2414 N N . ASP A 1 308 ? 66.829 14.888 -12.335 1.00 45.78 308 ASP A N 1
ATOM 2415 C CA . ASP A 1 308 ? 66.206 15.639 -13.428 1.00 45.78 308 ASP A CA 1
ATOM 2416 C C . ASP A 1 308 ? 66.576 14.970 -14.767 1.00 45.78 308 ASP A C 1
ATOM 2418 O O . ASP A 1 308 ? 67.359 15.450 -15.587 1.00 45.78 308 ASP A O 1
ATOM 2422 N N . ASP A 1 309 ? 66.103 13.741 -14.903 1.00 46.56 309 ASP A N 1
ATOM 2423 C CA . ASP A 1 309 ? 66.139 12.877 -16.050 1.00 46.56 309 ASP A CA 1
ATOM 2424 C C . ASP A 1 309 ? 65.085 13.449 -16.998 1.00 46.56 309 ASP A C 1
ATOM 2426 O O . ASP A 1 309 ? 63.886 13.184 -16.925 1.00 46.56 309 ASP A O 1
ATOM 2430 N N . ALA A 1 310 ? 65.558 14.306 -17.893 1.00 47.59 310 ALA A N 1
ATOM 2431 C CA . ALA A 1 310 ? 64.801 14.808 -19.027 1.00 47.59 310 ALA A CA 1
ATOM 2432 C C . ALA A 1 310 ? 64.556 13.720 -20.104 1.00 47.59 310 ALA A C 1
ATOM 2434 O O . ALA A 1 310 ? 64.353 14.051 -21.272 1.00 47.59 310 ALA A O 1
ATOM 2435 N N . SER A 1 311 ? 64.616 12.422 -19.768 1.00 48.75 311 SER A N 1
ATOM 2436 C CA . SER A 1 311 ? 64.408 11.326 -20.724 1.00 48.75 311 SER A CA 1
ATOM 2437 C C . SER A 1 311 ? 62.989 10.749 -20.702 1.00 48.75 311 SER A C 1
ATOM 2439 O O . SER A 1 311 ? 62.592 10.097 -21.667 1.00 48.75 311 SER A O 1
ATOM 2441 N N . LEU A 1 312 ? 62.176 11.074 -19.689 1.00 45.56 312 LEU A N 1
ATOM 2442 C CA . LEU A 1 312 ? 60.764 10.665 -19.623 1.00 45.56 312 LEU A CA 1
ATOM 2443 C C . LEU A 1 312 ? 59.770 11.654 -20.265 1.00 45.56 312 LEU A C 1
ATOM 2445 O O . LEU A 1 312 ? 58.613 11.294 -20.472 1.00 45.56 312 LEU A O 1
ATOM 2449 N N . GLU A 1 313 ? 60.193 12.866 -20.643 1.00 44.09 313 GLU A N 1
ATOM 2450 C CA . GLU A 1 313 ? 59.302 13.882 -21.245 1.00 44.09 313 GLU A CA 1
ATOM 2451 C C . GLU A 1 313 ? 58.912 13.572 -22.709 1.00 44.09 313 GLU A C 1
ATOM 2453 O O . GLU A 1 313 ? 58.005 14.196 -23.250 1.00 44.09 313 GLU A O 1
ATOM 2458 N N . ASN A 1 314 ? 59.538 12.576 -23.351 1.00 46.81 314 ASN A N 1
ATOM 2459 C CA . ASN A 1 314 ? 59.298 12.234 -24.763 1.00 46.81 314 ASN A CA 1
ATOM 2460 C C . ASN A 1 314 ? 58.774 10.807 -24.999 1.00 46.81 314 ASN A C 1
ATOM 2462 O O . ASN A 1 314 ? 58.830 10.310 -26.126 1.00 46.81 314 ASN A O 1
ATOM 2466 N N . ALA A 1 315 ? 58.264 10.123 -23.973 1.00 47.41 315 ALA A N 1
ATOM 2467 C CA . ALA A 1 315 ? 57.528 8.884 -24.202 1.00 47.41 315 ALA A CA 1
ATOM 2468 C C . ALA A 1 315 ? 56.125 9.228 -24.737 1.00 47.41 315 ALA A C 1
ATOM 2470 O O . ALA A 1 315 ? 55.182 9.412 -23.969 1.00 47.41 315 ALA A O 1
ATOM 2471 N N . ASP A 1 316 ? 56.001 9.343 -26.063 1.00 48.44 316 ASP A N 1
ATOM 2472 C CA . ASP A 1 316 ? 54.724 9.432 -26.778 1.00 48.44 316 ASP A CA 1
ATOM 2473 C C . ASP A 1 316 ? 53.920 8.140 -26.550 1.00 48.44 316 ASP A C 1
ATOM 2475 O O . ASP A 1 316 ? 53.962 7.199 -27.344 1.00 48.44 316 ASP A O 1
ATOM 2479 N N . ILE A 1 317 ? 53.183 8.078 -25.442 1.00 52.56 317 ILE A N 1
ATOM 2480 C CA . ILE A 1 317 ? 52.178 7.042 -25.219 1.00 52.56 317 ILE A CA 1
ATOM 2481 C C . ILE A 1 317 ? 50.892 7.532 -25.893 1.00 52.56 317 ILE A C 1
ATOM 2483 O O . ILE A 1 317 ? 50.338 8.555 -25.475 1.00 52.56 317 ILE A O 1
ATOM 2487 N N . PRO A 1 318 ? 50.385 6.850 -26.935 1.00 46.44 318 PRO A N 1
ATOM 2488 C CA . PRO A 1 318 ? 49.125 7.218 -27.552 1.00 46.44 318 PRO A CA 1
ATOM 2489 C C . PRO A 1 318 ? 47.992 6.884 -26.578 1.00 46.44 318 PRO A C 1
ATOM 2491 O O . PRO A 1 318 ? 47.453 5.782 -26.584 1.00 46.44 318 PRO A O 1
ATOM 2494 N N . LEU A 1 319 ? 47.620 7.848 -25.736 1.00 47.12 319 LEU A N 1
ATOM 2495 C CA . LEU A 1 319 ? 46.397 7.788 -24.943 1.00 47.12 319 LEU A CA 1
ATOM 2496 C C . LEU A 1 319 ? 45.215 7.754 -25.912 1.00 47.12 319 LEU A C 1
ATOM 2498 O O . LEU A 1 319 ? 44.778 8.781 -26.440 1.00 47.12 319 LEU A O 1
ATOM 2502 N N . ASN A 1 320 ? 44.704 6.555 -26.176 1.00 49.75 320 ASN A N 1
ATOM 2503 C CA . ASN A 1 320 ? 43.456 6.396 -26.895 1.00 49.75 320 ASN A CA 1
ATOM 2504 C C . ASN A 1 320 ? 42.364 7.027 -26.019 1.00 49.75 320 ASN A C 1
ATOM 2506 O O . ASN A 1 320 ? 42.288 6.735 -24.831 1.00 49.75 320 ASN A O 1
ATOM 2510 N N . GLY A 1 321 ? 41.598 7.971 -26.570 1.00 49.41 321 GLY A N 1
ATOM 2511 C CA . GLY A 1 321 ? 40.822 8.994 -25.848 1.00 49.41 321 GLY A CA 1
ATOM 2512 C C . GLY A 1 321 ? 39.638 8.527 -24.984 1.00 49.41 321 GLY A C 1
ATOM 2513 O O . GLY A 1 321 ? 38.604 9.194 -24.952 1.00 49.41 321 GLY A O 1
ATOM 2514 N N . THR A 1 322 ? 39.758 7.411 -24.274 1.00 46.97 322 THR A N 1
ATOM 2515 C CA . THR A 1 322 ? 38.819 6.923 -23.270 1.00 46.97 322 THR A CA 1
ATOM 2516 C C . THR A 1 322 ? 39.458 7.016 -21.890 1.00 46.97 322 THR A C 1
ATOM 2518 O O . THR A 1 322 ? 40.563 6.550 -21.665 1.00 46.97 322 THR A O 1
ATOM 2521 N N . THR A 1 323 ? 38.750 7.617 -20.937 1.00 50.38 323 THR A N 1
ATOM 2522 C CA . THR A 1 323 ? 39.195 7.917 -19.562 1.00 50.38 323 THR A CA 1
ATOM 2523 C C . THR A 1 323 ? 39.424 6.685 -18.665 1.00 50.38 323 THR A C 1
ATOM 2525 O O . THR A 1 323 ? 39.415 6.803 -17.441 1.00 50.38 323 THR A O 1
ATOM 2528 N N . GLN A 1 324 ? 39.590 5.500 -19.249 1.00 50.03 324 GLN A N 1
ATOM 2529 C CA . GLN A 1 324 ? 39.890 4.252 -18.560 1.00 50.03 324 GLN A CA 1
ATOM 2530 C C . GLN A 1 324 ? 41.031 3.567 -19.304 1.00 50.03 324 GLN A C 1
ATOM 2532 O O . GLN A 1 324 ? 40.866 3.226 -20.471 1.00 50.03 324 GLN A O 1
ATOM 2537 N N . LEU A 1 325 ? 42.160 3.409 -18.609 1.00 58.12 325 LEU A N 1
ATOM 2538 C CA . LEU A 1 325 ? 43.260 2.540 -19.025 1.00 58.12 325 LEU A CA 1
ATOM 2539 C C . LEU A 1 325 ? 42.704 1.124 -19.149 1.00 58.12 325 LEU A C 1
ATOM 2541 O O . LEU A 1 325 ? 42.104 0.621 -18.190 1.00 58.12 325 LEU A O 1
ATOM 2545 N N . ASP A 1 326 ? 42.844 0.521 -20.324 1.00 70.56 326 ASP A N 1
ATOM 2546 C CA . ASP A 1 326 ? 42.484 -0.877 -20.498 1.00 70.56 326 ASP A CA 1
ATOM 2547 C C . ASP A 1 326 ? 43.604 -1.796 -19.975 1.00 70.56 326 ASP A C 1
ATOM 2549 O O . ASP A 1 326 ? 44.676 -1.357 -19.553 1.00 70.56 326 ASP A O 1
ATOM 2553 N N . GLU A 1 327 ? 43.321 -3.095 -19.906 1.00 69.62 327 GLU A N 1
ATOM 2554 C CA . GLU A 1 327 ? 44.259 -4.087 -19.366 1.00 69.62 327 GLU A CA 1
ATOM 2555 C C . GLU A 1 327 ? 45.558 -4.155 -20.191 1.00 69.62 327 GLU A C 1
ATOM 2557 O O . GLU A 1 327 ? 46.624 -4.403 -19.631 1.00 69.62 327 GLU A O 1
ATOM 2562 N N . ALA A 1 328 ? 45.494 -3.837 -21.490 1.00 71.81 328 ALA A N 1
ATOM 2563 C CA . ALA A 1 328 ? 46.653 -3.827 -22.374 1.00 71.81 328 ALA A CA 1
ATOM 2564 C C . ALA A 1 328 ? 47.552 -2.607 -22.126 1.00 71.81 328 ALA A C 1
ATOM 2566 O O . ALA A 1 328 ? 48.776 -2.741 -22.131 1.00 71.81 328 ALA A O 1
ATOM 2567 N N . ASP A 1 329 ? 46.968 -1.442 -21.836 1.00 73.56 329 ASP A N 1
ATOM 2568 C CA . ASP A 1 329 ? 47.725 -0.248 -21.444 1.00 73.56 329 ASP A CA 1
ATOM 2569 C C . ASP A 1 329 ? 48.489 -0.474 -20.126 1.00 73.56 329 ASP A C 1
ATOM 2571 O O . ASP A 1 329 ? 49.632 -0.037 -19.965 1.00 73.56 329 ASP A O 1
ATOM 2575 N N . ILE A 1 330 ? 47.875 -1.191 -19.176 1.00 72.19 330 ILE A N 1
ATOM 2576 C CA . ILE A 1 330 ? 48.500 -1.530 -17.888 1.00 72.19 330 ILE A CA 1
ATOM 2577 C C . ILE A 1 330 ? 49.638 -2.541 -18.082 1.00 72.19 330 ILE A C 1
ATOM 2579 O O . ILE A 1 330 ? 50.708 -2.375 -17.492 1.00 72.19 330 ILE A O 1
ATOM 2583 N N . GLU A 1 331 ? 49.440 -3.567 -18.912 1.00 76.88 331 GLU A N 1
ATOM 2584 C CA . GLU A 1 331 ? 50.488 -4.546 -1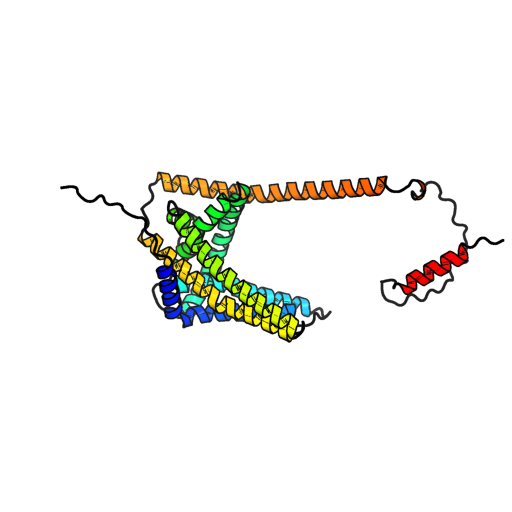9.225 1.00 76.88 331 GLU A CA 1
ATOM 2585 C C . GLU A 1 331 ? 51.686 -3.902 -19.937 1.00 76.88 331 GLU A C 1
ATOM 2587 O O . GLU A 1 331 ? 52.831 -4.177 -19.571 1.00 76.88 331 GLU A O 1
ATOM 2592 N N . ALA A 1 332 ? 51.443 -2.989 -20.883 1.00 75.19 332 ALA A N 1
ATOM 2593 C CA . ALA A 1 332 ? 52.503 -2.262 -21.579 1.00 75.19 332 ALA A CA 1
ATOM 2594 C C . ALA A 1 332 ? 53.344 -1.403 -20.618 1.00 75.19 332 ALA A C 1
ATOM 2596 O O . ALA A 1 332 ? 54.576 -1.410 -20.689 1.00 75.19 332 ALA A O 1
ATOM 2597 N N . LEU A 1 333 ? 52.696 -0.720 -19.668 1.00 74.25 333 LEU A N 1
ATOM 2598 C CA . LEU A 1 333 ? 53.385 0.063 -18.638 1.00 74.25 333 LEU A CA 1
ATOM 2599 C C . LEU A 1 333 ? 54.222 -0.816 -17.702 1.00 74.25 333 LEU A C 1
ATOM 2601 O O . LEU A 1 333 ? 55.349 -0.455 -17.359 1.00 74.25 333 LEU A O 1
ATOM 2605 N N . LEU A 1 334 ? 53.705 -1.982 -17.304 1.00 75.94 334 LEU A N 1
ATOM 2606 C CA . LEU A 1 334 ? 54.445 -2.925 -16.461 1.00 75.94 334 LEU A CA 1
ATOM 2607 C C . LEU A 1 334 ? 55.676 -3.487 -17.176 1.00 75.94 334 LEU A C 1
ATOM 2609 O O . LEU A 1 334 ? 56.731 -3.631 -16.557 1.00 75.94 334 LEU A O 1
ATOM 2613 N N . GLN A 1 335 ? 55.560 -3.770 -18.471 1.00 78.62 335 GLN A N 1
ATOM 2614 C CA . GLN A 1 335 ? 56.660 -4.296 -19.270 1.00 78.62 335 GLN A CA 1
ATOM 2615 C C . GLN A 1 335 ? 57.768 -3.252 -19.466 1.00 78.62 335 GLN A C 1
ATOM 2617 O O . GLN A 1 335 ? 58.942 -3.557 -19.256 1.00 78.62 335 GLN A O 1
ATOM 2622 N N . GLN A 1 336 ? 57.400 -2.000 -19.754 1.00 78.50 336 GLN A N 1
ATOM 2623 C CA . GLN A 1 336 ? 58.351 -0.890 -19.853 1.00 78.50 336 GLN A CA 1
ATOM 2624 C C . GLN A 1 336 ? 59.100 -0.657 -18.531 1.00 78.50 336 GLN A C 1
ATOM 2626 O O . GLN A 1 336 ? 60.311 -0.432 -18.523 1.00 78.50 336 GLN A O 1
ATOM 2631 N N . TYR A 1 337 ? 58.399 -0.763 -17.399 1.00 74.88 337 TYR A N 1
ATOM 2632 C CA . TYR A 1 337 ? 59.018 -0.611 -16.085 1.00 74.88 337 TYR A CA 1
ATOM 2633 C C . TYR A 1 337 ? 60.004 -1.747 -15.779 1.00 74.88 337 TYR A C 1
ATOM 2635 O O . TYR A 1 337 ? 61.078 -1.506 -15.232 1.00 74.88 337 TYR A O 1
ATOM 2643 N N . GLN A 1 338 ? 59.682 -2.988 -16.163 1.00 75.44 338 GLN A N 1
ATOM 2644 C CA . GLN A 1 338 ? 60.582 -4.134 -15.988 1.00 75.44 338 GLN A CA 1
ATOM 2645 C C . GLN A 1 338 ? 61.864 -4.014 -16.819 1.00 75.44 338 GLN A C 1
ATOM 2647 O O . GLN A 1 338 ? 62.931 -4.376 -16.326 1.00 75.44 338 GLN A O 1
ATOM 2652 N N . GLU A 1 339 ? 61.785 -3.468 -18.033 1.00 72.31 339 GLU A N 1
ATOM 2653 C CA . GLU A 1 339 ? 62.964 -3.229 -18.873 1.00 72.31 339 GLU A CA 1
ATOM 2654 C C . GLU A 1 339 ? 63.870 -2.127 -18.309 1.00 72.31 339 GLU A C 1
ATOM 2656 O O . GLU A 1 339 ? 65.090 -2.271 -18.330 1.00 72.31 339 GLU A O 1
ATOM 2661 N N . GLN A 1 340 ? 63.299 -1.065 -17.730 1.00 69.38 340 GLN A N 1
ATOM 2662 C CA . GLN A 1 340 ? 64.077 -0.001 -17.079 1.00 69.38 340 GLN A CA 1
ATOM 2663 C C . GLN A 1 340 ? 64.661 -0.409 -15.716 1.00 69.38 340 GLN A C 1
ATOM 2665 O O . GLN A 1 340 ? 65.648 0.170 -15.272 1.00 69.38 340 GLN A O 1
ATOM 2670 N N . SER A 1 341 ? 64.073 -1.412 -15.057 1.00 58.56 341 SER A N 1
ATOM 2671 C CA . SER A 1 341 ? 64.517 -1.910 -13.745 1.00 58.56 341 SER A CA 1
ATOM 2672 C C . SER A 1 341 ? 65.603 -2.989 -13.827 1.00 58.56 341 SER A C 1
ATOM 2674 O O . SER A 1 341 ? 66.087 -3.451 -12.790 1.00 58.56 341 SER A O 1
ATOM 2676 N N . ALA A 1 342 ? 65.955 -3.449 -15.031 1.00 60.81 342 ALA A N 1
ATOM 2677 C CA . ALA A 1 342 ? 66.984 -4.462 -15.206 1.00 60.81 342 ALA A CA 1
ATOM 2678 C C . ALA A 1 342 ? 68.360 -3.872 -14.832 1.00 60.81 342 ALA A C 1
ATOM 2680 O O . ALA A 1 342 ? 68.734 -2.823 -15.360 1.00 60.81 342 ALA A O 1
ATOM 2681 N N . PRO A 1 343 ? 69.122 -4.502 -13.917 1.00 48.84 343 PRO A N 1
ATOM 2682 C CA . PRO A 1 343 ? 70.434 -3.999 -13.541 1.00 48.84 343 PRO A CA 1
ATOM 2683 C C . PRO A 1 343 ? 71.357 -4.039 -14.761 1.00 48.84 343 PRO A C 1
ATOM 2685 O O . PRO A 1 343 ? 71.491 -5.067 -15.423 1.00 48.84 343 PRO A O 1
ATOM 2688 N N . VAL A 1 344 ? 71.962 -2.893 -15.060 1.00 56.09 344 VAL A N 1
ATOM 2689 C CA . VAL A 1 344 ? 73.029 -2.778 -16.053 1.00 56.09 344 VAL A CA 1
ATOM 2690 C C . VAL A 1 344 ? 74.262 -3.465 -15.461 1.00 56.09 344 VAL A C 1
ATOM 2692 O O . VAL A 1 344 ? 74.781 -2.993 -14.448 1.00 56.09 344 VAL A O 1
ATOM 2695 N N . ASP A 1 345 ? 74.664 -4.595 -16.046 1.00 54.88 345 ASP A N 1
ATOM 2696 C CA . ASP A 1 345 ? 75.901 -5.319 -15.701 1.00 54.88 345 ASP A CA 1
ATOM 2697 C C . ASP A 1 345 ? 77.170 -4.475 -15.919 1.00 54.88 345 ASP A C 1
ATOM 2699 O O . ASP A 1 345 ? 77.234 -3.724 -16.927 1.00 54.88 345 ASP A O 1
#

Foldseek 3Di:
DDDPDPPVDPDQPDLVVLLVQLVVLCVLQVVQLLVLLLQLLVLQLVLLCLPPQDDDDPDPVSVVVNVVSVVVNVVSVLLSQLLLLLSQQDPDNDDNVVSSVVSVVCSVLVVVLVVLLVLLLLLLCLVPNVRSLLLCLLQLCLSNCCSVVVDHSVVSSLVSNLLCPPVSCVSSVSLVVLVVVLVVVVVVLVVVLVVCCVVVDPHSVSSSVNSNSVSVSSSPPSSSVSNSSSSSVVSSVVSHDDDDPVRSVVSVVSSVSSSVSSVVVVVVVVVVVVVVVVVVVVVVVVVVVVPQPPVNPPDPVPPPDPDPPPPVPPPPDPPPPDPDQDPVNVVVVVVVVVVVPDDDD

Secondary structure (DSSP, 8-state):
-PPPP---------HHHHHHHHHHHHHHTHHHHHHHHHHHHHHHHHHHHHHHTS---S-THHHHHHHHHHHHHHHHHHHHHHHHHHHHH-SS---HHHHHHHHHHHHHHHHHHHHHHHHHHHHHHHHHSHHHHHHHHHHTTHHHHHHHH---HHHHHHHHHHHHTT-HHHHHHHHHHHHHHHHHHHHHHHHHHHHHHHHH-SSHHHHHHHHHHHHHHHHHHHHHHHHHHHHHHHHHHHTPPPPPHHHHHHHHHHHHHHHHHHHHHHHHHHHHHHHHHHHHHHHHHHHHHHTS-GGGS--TT--------TTSTT------SSSS--HHHHHHHHHHHHHHTS---

Sequence (345 aa):
MDTPSLTHHKQVIPVGTLFKVAYRRMKNRAKTLFAIAGIYALALILFGIFTDVIPKTNSALYPLVIVIIYIIYLVIGWWAGPAIVDGAIREDNAPFSSVARNGLRYAFPFIGIALVGSWMILGGFIAFGIPGIAIMTQLIFASAIYVHKKTKIMESLRLSRLLVKGRWWAVFGRTALIGLVIYGFLLVLLLIAWLLGTLIGENTGTKIMSAIIMGIFLLVYLPYVMCYIAELYHDLDKTKQQPDEKQIQKNKTFLKVFMILGIVGLPLIIGIVTTIAIYSVNNFRKASTNDIPASWQIDDSDTTIIPDDASLENADIPLNGTTQLDEADIEALLQQYQEQSAPVD

Radius of gyration: 31.48 Å; chains: 1; bounding box: 112×40×62 Å

pLDDT: mean 86.17, std 15.96, range [37.56, 97.69]